Protein 3L4E (pdb70)

InterPro domains:
  IPR005320 Peptidase S51 [PF03575] (7-200)
  IPR029062 Class I glutamine amidotransferase-like [G3DSA:3.40.50.880] (1-205)
  IPR029062 Class I glutamine amidotransferase-like [SSF52317] (1-193)

Sequence (200 aa):
AKNLFLTSSFKDVVPLFTEFESNLQQGKTVTFIPTASTVEEVTFYVEAGKKALESLGLLVEEELDIATESLGEITTKLRKNDFIYVTGGNTFFLLQELKRTGADKKLLILEEIAAGKLYIGESSAGAVITSPNIAYIQTDSTKKAVNLTNYDALNLVDFSTLPHYNNTPFKEITQKIVTEYQIYPISNHEAIFIRGKEVITKRLS

Radius of gyration: 15.35 Å; Cα contacts (8 Å, |Δi|>4): 445; chains: 1; bounding box: 42×36×38 Å

Solvent-accessible surface area: 9205 Å² total

Structure (mmCIF, N/CA/C/O backbone):
data_3L4E
#
_entry.id   3L4E
#
_cell.length_a   67.821
_cell.length_b   67.821
_cell.length_c   155.169
_cell.angle_alpha   90.00
_cell.angle_beta   90.00
_cell.angle_gamma   120.00
#
_symmetry.space_group_name_H-M   'P 65 2 2'
#
loop_
_entity.id
_entity.type
_entity.pdbx_description
1 polymer 'Uncharacterized peptidase Lmo0363'
2 non-polymer 'SULFATE ION'
3 water water
#
loop_
_atom_site.group_PDB
_atom_site.id
_atom_site.type_symbol
_atom_site.label_atom_id
_atom_site.label_alt_id
_atom_site.label_comp_id
_atom_site.label_asym_id
_atom_site.label_entity_id
_atom_site.label_seq_id
_atom_site.pdbx_PDB_ins_code
_atom_site.Cartn_x
_atom_site.Cartn_y
_atom_site.Cartn_z
_atom_site.occupancy
_atom_site.B_iso_or_equiv
_atom_site.auth_seq_id
_atom_site.auth_comp_id
_atom_site.auth_asym_id
_atom_site.auth_atom_id
_atom_site.pdbx_PDB_model_num
ATOM 1 N N . ALA A 1 1 ? 18.955 42.964 78.660 1.00 45.45 0 ALA A N 1
ATOM 2 C CA . ALA A 1 1 ? 18.336 44.217 78.250 1.00 48.82 0 ALA A CA 1
ATOM 3 C C . ALA A 1 1 ? 17.102 43.916 77.420 1.00 40.84 0 ALA A C 1
ATOM 4 O O . ALA A 1 1 ? 15.979 43.950 77.919 1.00 43.44 0 ALA A O 1
ATOM 22 N N . LYS A 1 3 ? 14.745 41.306 75.057 1.00 29.99 2 LYS A N 1
ATOM 23 C CA . LYS A 1 3 ? 14.373 39.904 75.161 1.00 29.48 2 LYS A CA 1
ATOM 24 C C . LYS A 1 3 ? 13.291 39.557 74.138 1.00 28.42 2 LYS A C 1
ATOM 25 O O . LYS A 1 3 ? 12.099 39.760 74.375 1.00 34.30 2 LYS A O 1
ATOM 31 N N . ASN A 1 4 ? 13.726 39.040 72.997 1.00 21.64 3 ASN A N 1
ATOM 32 C CA . ASN A 1 4 ? 12.827 38.651 71.917 1.00 19.07 3 ASN A CA 1
ATOM 33 C C . ASN A 1 4 ? 12.908 37.144 71.735 1.00 16.06 3 ASN A C 1
ATOM 34 O O . ASN A 1 4 ? 13.906 36.634 71.228 1.00 17.95 3 ASN A O 1
ATOM 39 N N . LEU A 1 5 ? 11.867 36.433 72.166 1.00 14.54 4 LEU A N 1
ATOM 40 C CA . LEU A 1 5 ? 11.862 34.979 72.147 1.00 14.76 4 LEU A CA 1
ATOM 41 C C . LEU A 1 5 ? 10.578 34.468 71.530 1.00 13.89 4 LEU A C 1
ATOM 42 O O . LEU A 1 5 ? 9.508 35.036 71.755 1.00 14.38 4 LEU A O 1
ATOM 47 N N . PHE A 1 6 ? 10.689 33.385 70.768 1.00 10.97 5 PHE A N 1
ATOM 48 C CA . PHE A 1 6 ? 9.528 32.668 70.253 1.00 10.42 5 PHE A CA 1
ATOM 49 C C . PHE A 1 6 ? 9.685 31.231 70.718 1.00 12.29 5 PHE A C 1
ATOM 50 O O . PHE A 1 6 ? 10.624 30.558 70.300 1.00 11.18 5 PHE A O 1
ATOM 58 N N . LEU A 1 7 ? 8.800 30.776 71.608 1.00 12.66 6 LEU A N 1
ATOM 59 C CA . LEU A 1 7 ? 8.917 29.433 72.178 1.00 13.30 6 LEU A CA 1
ATOM 60 C C . LEU A 1 7 ? 7.814 28.524 71.644 1.00 12.64 6 LEU A C 1
ATOM 61 O O . LEU A 1 7 ? 6.664 28.937 71.525 1.00 15.30 6 LEU A O 1
ATOM 66 N N . THR A 1 8 ? 8.166 27.283 71.332 1.00 11.93 7 THR A N 1
ATOM 67 C CA . THR A 1 8 ? 7.241 26.373 70.674 1.00 12.97 7 THR A CA 1
ATOM 68 C C . THR A 1 8 ? 7.528 24.931 71.099 1.00 14.47 7 THR A C 1
ATOM 69 O O . THR A 1 8 ? 8.632 24.631 71.551 1.00 14.60 7 THR A O 1
ATOM 73 N N . SER A 1 9 ? 6.538 24.050 70.963 1.00 15.74 8 SER A N 1
ATOM 74 C CA . SER A 1 9 ? 6.738 22.610 71.148 1.00 17.51 8 SER A CA 1
ATOM 75 C C . SER A 1 9 ? 7.188 21.959 69.849 1.00 17.58 8 SER A C 1
ATOM 76 O O . SER A 1 9 ? 7.830 20.907 69.851 1.00 21.49 8 SER A O 1
ATOM 79 N N . SER A 1 10 ? 6.824 22.588 68.735 1.00 19.09 9 SER A N 1
ATOM 80 C CA . SER A 1 10 ? 6.962 21.979 67.421 1.00 20.03 9 SER A CA 1
ATOM 81 C C . SER A 1 10 ? 6.909 23.077 66.376 1.00 17.33 9 SER A C 1
ATOM 82 O O . SER A 1 10 ? 5.829 23.516 65.989 1.00 17.56 9 SER A O 1
ATOM 85 N N . PHE A 1 11 ? 8.074 23.550 65.942 1.00 15.06 10 PHE A N 1
ATOM 86 C CA . PHE A 1 11 ? 8.106 24.714 65.070 1.00 15.70 10 PHE A CA 1
ATOM 87 C C . PHE A 1 11 ? 7.280 24.477 63.805 1.00 15.84 10 PHE A C 1
ATOM 88 O O . PHE A 1 11 ? 6.566 25.363 63.354 1.00 14.99 10 PHE A O 1
ATOM 96 N N . LYS A 1 12 ? 7.356 23.269 63.257 1.00 18.74 11 LYS A N 1
ATOM 97 C CA . LYS A 1 12 ? 6.669 22.987 62.007 1.00 18.22 11 LYS A CA 1
ATOM 98 C C . LYS A 1 12 ? 5.149 23.081 62.149 1.00 17.43 11 LYS A C 1
ATOM 99 O O . LYS A 1 12 ? 4.446 23.212 61.152 1.00 22.00 11 LYS A O 1
ATOM 105 N N . ASP A 1 13 ? 4.651 23.034 63.381 1.00 19.05 12 ASP A N 1
ATOM 106 C CA . ASP A 1 13 ? 3.208 23.085 63.627 1.00 20.71 12 ASP A CA 1
ATOM 107 C C . ASP A 1 13 ? 2.702 24.511 63.829 1.00 19.30 12 ASP A C 1
ATOM 108 O O . ASP A 1 13 ? 1.489 24.744 63.847 1.00 21.13 12 ASP A O 1
ATOM 113 N N . VAL A 1 14 ? 3.616 25.471 63.974 1.00 16.97 13 VAL A N 1
ATOM 114 C CA . VAL A 1 14 ? 3.202 26.851 64.259 1.00 15.56 13 VAL A CA 1
ATOM 115 C C . VAL A 1 14 ? 3.886 27.894 63.374 1.00 16.31 13 VAL A C 1
ATOM 116 O O . VAL A 1 14 ? 4.053 29.053 63.775 1.00 15.24 13 VAL A O 1
ATOM 120 N N . VAL A 1 15 ? 4.253 27.495 62.160 1.00 15.22 14 VAL A N 1
ATOM 121 C CA . VAL A 1 15 ? 4.901 28.422 61.240 1.00 15.32 14 VAL A CA 1
ATOM 122 C C . VAL A 1 15 ? 4.125 29.738 61.060 1.00 15.60 14 VAL A C 1
ATOM 123 O O . VAL A 1 15 ? 4.729 30.814 61.113 1.00 14.85 14 VAL A O 1
ATOM 127 N N . PRO A 1 16 ? 2.794 29.670 60.875 1.00 15.44 15 PRO A N 1
ATOM 128 C CA . PRO A 1 16 ? 2.067 30.941 60.727 1.00 15.95 15 PRO A CA 1
ATOM 129 C C . PRO A 1 16 ? 2.135 31.836 61.968 1.00 18.47 15 PRO A C 1
ATOM 130 O O . PRO A 1 16 ? 2.076 33.049 61.826 1.00 19.69 15 PRO A O 1
ATOM 134 N N . LEU A 1 17 ? 2.246 31.260 63.161 1.00 16.38 16 LEU A N 1
ATOM 135 C CA . LEU A 1 17 ? 2.401 32.092 64.349 1.00 15.55 16 LEU A CA 1
ATOM 136 C C . LEU A 1 17 ? 3.749 32.791 64.317 1.00 16.21 16 LEU A C 1
ATOM 137 O O . LEU A 1 17 ? 3.871 33.939 64.743 1.00 15.93 16 LEU A O 1
ATOM 142 N N . PHE A 1 18 ? 4.764 32.101 63.800 1.00 14.38 17 PHE A N 1
ATOM 143 C CA . PHE A 1 18 ? 6.068 32.734 63.658 1.00 13.30 17 PHE A CA 1
ATOM 144 C C . PHE A 1 18 ? 6.048 33.911 62.677 1.00 12.82 17 PHE A C 1
ATOM 145 O O . PHE A 1 18 ? 6.629 34.966 62.958 1.00 14.99 17 PHE A O 1
ATOM 153 N N . THR A 1 19 ? 5.395 33.740 61.527 1.00 15.68 18 THR A N 1
ATOM 154 C CA . THR A 1 19 ? 5.319 34.833 60.564 1.00 18.68 18 THR A CA 1
ATOM 155 C C . THR A 1 19 ? 4.453 35.988 61.075 1.00 16.09 18 THR A C 1
ATOM 156 O O . THR A 1 19 ? 4.657 37.125 60.683 1.00 20.00 18 THR A O 1
ATOM 160 N N . GLU A 1 20 ? 3.490 35.694 61.945 1.00 18.17 19 GLU A N 1
ATOM 161 C CA . GLU A 1 20 ? 2.781 36.754 62.658 1.00 19.22 19 GLU A CA 1
ATOM 162 C C . GLU A 1 20 ? 3.731 37.476 63.616 1.00 21.27 19 GLU A C 1
ATOM 163 O O . GLU A 1 20 ? 3.701 38.690 63.734 1.00 24.75 19 GLU A O 1
ATOM 169 N N . PHE A 1 21 ? 4.582 36.715 64.293 1.00 21.17 20 PHE A N 1
ATOM 170 C CA . PHE A 1 21 ? 5.512 37.272 65.278 1.00 22.10 20 PHE A CA 1
ATOM 171 C C . PHE A 1 21 ? 6.578 38.186 64.649 1.00 22.67 20 PHE A C 1
ATOM 172 O O . PHE A 1 21 ? 6.855 39.279 65.162 1.00 23.77 20 PHE A O 1
ATOM 180 N N . GLU A 1 22 ? 7.157 37.742 63.529 1.00 21.32 21 GLU A N 1
ATOM 181 C CA . GLU A 1 22 ? 8.297 38.426 62.914 1.00 22.22 21 GLU A CA 1
ATOM 182 C C . GLU A 1 22 ? 8.136 38.661 61.398 1.00 24.11 21 GLU A C 1
ATOM 183 O O . GLU A 1 22 ? 7.903 37.717 60.656 1.00 23.81 21 GLU A O 1
ATOM 189 N N . SER A 1 23 ? 8.293 39.912 60.950 1.00 28.41 22 SER A N 1
ATOM 190 C CA . SER A 1 23 ? 8.132 40.267 59.531 1.00 30.19 22 SER A CA 1
ATOM 191 C C . SER A 1 23 ? 9.435 40.346 58.728 1.00 32.67 22 SER A C 1
ATOM 192 O O . SER A 1 23 ? 10.529 40.249 59.284 1.00 31.63 22 SER A O 1
ATOM 195 N N . ASN A 1 24 ? 9.291 40.542 57.415 1.00 32.15 23 ASN A N 1
ATOM 196 C CA . ASN A 1 24 ? 10.416 40.725 56.490 1.00 35.29 23 ASN A CA 1
ATOM 197 C C . ASN A 1 24 ? 11.543 39.719 56.670 1.00 31.63 23 ASN A C 1
ATOM 198 O O . ASN A 1 24 ? 12.710 40.078 56.836 1.00 31.37 23 ASN A O 1
ATOM 203 N N . LEU A 1 25 ? 11.176 38.449 56.602 1.00 26.82 24 LEU A N 1
ATOM 204 C CA . LEU A 1 25 ? 12.108 37.367 56.843 1.00 26.54 24 LEU A CA 1
ATOM 205 C C . LEU A 1 25 ? 13.052 37.078 55.685 1.00 26.25 24 LEU A C 1
ATOM 206 O O . LEU A 1 25 ? 14.146 36.568 55.904 1.00 26.91 24 LEU A O 1
ATOM 211 N N A GLN A 1 26 ? 12.634 37.403 54.462 0.57 24.08 25 GLN A N 1
ATOM 212 N N B GLN A 1 26 ? 12.628 37.396 54.464 0.43 25.24 25 GLN A N 1
ATOM 213 C CA A GLN A 1 26 ? 13.394 37.034 53.272 0.57 28.40 25 GLN A CA 1
ATOM 214 C CA B GLN A 1 26 ? 13.395 37.043 53.276 0.43 28.24 25 GLN A CA 1
ATOM 215 C C A GLN A 1 26 ? 14.847 37.492 53.332 0.57 27.18 25 GLN A C 1
ATOM 216 C C B GLN A 1 26 ? 14.851 37.491 53.359 0.43 27.83 25 GLN A C 1
ATOM 217 O O A GLN A 1 26 ? 15.127 38.683 53.485 0.57 26.74 25 GLN A O 1
ATOM 218 O O B GLN A 1 26 ? 15.137 38.672 53.563 0.43 28.01 25 GLN A O 1
ATOM 229 N N . GLY A 1 27 ? 15.765 36.538 53.201 1.00 26.66 26 GLY A N 1
ATOM 230 C CA . GLY A 1 27 ? 17.184 36.839 53.170 1.00 25.17 26 GLY A CA 1
ATOM 231 C C . GLY A 1 27 ? 17.861 36.935 54.525 1.00 25.83 26 GLY A C 1
ATOM 232 O O . GLY A 1 27 ? 19.085 37.060 54.592 1.00 27.25 26 GLY A O 1
ATOM 233 N N . LYS A 1 28 ? 17.084 36.891 55.605 1.00 23.59 27 LYS A N 1
ATOM 234 C CA . LYS A 1 28 ? 17.684 36.934 56.932 1.00 25.20 27 LYS A CA 1
ATOM 235 C C . LYS A 1 28 ? 18.287 35.582 57.255 1.00 24.74 27 LYS A C 1
ATOM 236 O O . L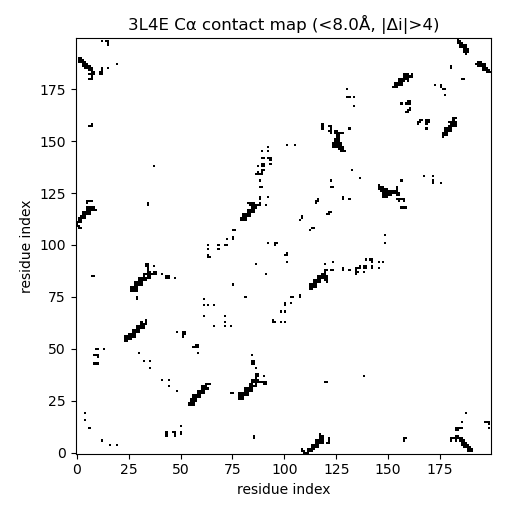YS A 1 28 ? 17.878 34.569 56.694 1.00 24.72 27 LYS A O 1
ATOM 242 N N . THR A 1 29 ? 19.263 35.572 58.158 1.00 24.90 28 THR A N 1
ATOM 243 C CA . THR A 1 29 ? 20.038 34.373 58.437 1.00 24.21 28 THR A CA 1
ATOM 244 C C . THR A 1 29 ? 19.768 33.820 59.829 1.00 19.73 28 THR A C 1
ATOM 245 O O . THR A 1 29 ? 19.491 34.569 60.764 1.00 22.40 28 THR A O 1
ATOM 249 N N . VAL A 1 30 ? 19.867 32.502 59.958 1.00 19.28 29 VAL A N 1
ATOM 250 C CA . VAL A 1 30 ? 19.556 31.824 61.213 1.00 18.23 29 VAL A CA 1
ATOM 251 C C . VAL A 1 30 ? 20.721 30.933 61.628 1.00 22.28 29 VAL A C 1
ATOM 252 O O . VAL A 1 30 ? 21.174 30.116 60.836 1.00 21.42 29 VAL A O 1
ATOM 256 N N . THR A 1 31 ? 21.205 31.099 62.859 1.00 18.30 30 THR A N 1
ATOM 257 C CA . THR A 1 31 ? 22.093 30.119 63.471 1.00 18.65 30 THR A CA 1
ATOM 258 C C . THR A 1 31 ? 21.205 28.999 63.996 1.00 20.39 30 THR A C 1
ATOM 259 O O . THR A 1 31 ? 20.435 29.202 64.938 1.00 16.73 30 THR A O 1
ATOM 263 N N . PHE A 1 32 ? 21.315 27.830 63.373 1.00 15.26 31 PHE A N 1
ATOM 264 C CA . PHE A 1 32 ? 20.420 26.695 63.606 1.00 16.08 31 PHE A CA 1
ATOM 265 C C . PHE A 1 32 ? 21.192 25.656 64.410 1.00 17.68 31 PHE A C 1
ATOM 266 O O . PHE A 1 32 ? 22.156 25.077 63.909 1.00 19.83 31 PHE A O 1
ATOM 274 N N . ILE A 1 33 ? 20.775 25.447 65.660 1.00 12.89 32 ILE A N 1
ATOM 275 C CA . ILE A 1 33 ? 21.488 24.579 66.601 1.00 12.45 32 ILE A CA 1
ATOM 276 C C . ILE A 1 33 ? 20.709 23.285 66.859 1.00 13.20 32 ILE A C 1
ATOM 277 O O . ILE A 1 33 ? 19.701 23.299 67.557 1.00 13.90 32 ILE A O 1
ATOM 282 N N . PRO A 1 34 ? 21.149 22.171 66.252 1.00 14.96 33 PRO A N 1
ATOM 283 C CA . PRO A 1 34 ? 20.442 20.891 66.379 1.00 16.03 33 PRO A CA 1
ATOM 284 C C . PRO A 1 34 ? 21.050 19.981 67.452 1.00 15.69 33 PRO A C 1
ATOM 285 O O . PRO A 1 34 ? 20.707 18.802 67.533 1.00 16.42 33 PRO A O 1
ATOM 289 N N . THR A 1 35 ? 21.938 20.533 68.269 1.00 13.81 34 THR A N 1
ATOM 290 C CA . THR A 1 35 ? 22.682 19.759 69.269 1.00 15.53 34 THR A CA 1
ATOM 291 C C . THR A 1 35 ? 21.831 18.835 70.149 1.00 15.06 34 THR A C 1
ATOM 292 O O . THR A 1 35 ? 22.216 17.697 70.416 1.00 17.08 34 THR A O 1
ATOM 296 N N . ALA A 1 36 ? 20.685 19.315 70.616 1.00 14.74 35 ALA A N 1
ATOM 297 C CA . ALA A 1 36 ? 19.847 18.504 71.500 1.00 15.02 35 ALA A CA 1
ATOM 298 C C . ALA A 1 36 ? 19.440 17.201 70.816 1.00 15.29 35 ALA A C 1
ATOM 299 O O . ALA A 1 36 ? 19.298 16.153 71.454 1.00 17.55 35 ALA A O 1
ATOM 301 N N . SER A 1 37 ? 19.254 17.275 69.501 1.00 16.72 36 SER A N 1
ATOM 302 C CA . SER A 1 37 ? 18.741 16.141 68.739 1.00 16.96 36 SER A CA 1
ATOM 303 C C . SER A 1 37 ? 19.793 15.079 68.436 1.00 16.35 36 SER A C 1
ATOM 304 O O . SER A 1 37 ? 19.453 13.969 68.013 1.00 18.19 36 SER A O 1
ATOM 307 N N . THR A 1 38 ? 21.064 15.407 68.629 1.00 16.58 37 THR A N 1
ATOM 308 C CA . THR A 1 38 ? 22.137 14.522 68.166 1.00 18.92 37 THR A CA 1
ATOM 309 C C . THR A 1 38 ? 22.294 13.247 68.993 1.00 22.53 37 THR A C 1
ATOM 310 O O . THR A 1 38 ? 22.979 12.314 68.580 1.00 27.77 37 THR A O 1
ATOM 314 N N . VAL A 1 39 ? 21.660 13.209 70.160 1.00 21.88 38 VAL A N 1
ATOM 315 C CA . VAL A 1 39 ? 21.692 12.021 71.009 1.00 23.19 38 VAL A CA 1
ATOM 316 C C . VAL A 1 39 ? 20.328 11.328 71.015 1.00 22.86 38 VAL A C 1
ATOM 317 O O . VAL A 1 39 ? 20.106 10.379 71.758 1.00 26.20 38 VAL A O 1
ATOM 321 N N . GLU A 1 40 ? 19.417 11.814 70.177 1.00 24.16 39 GLU A N 1
ATOM 322 C CA . GLU A 1 40 ? 18.072 11.266 70.102 1.00 22.03 39 GLU A CA 1
ATOM 323 C C . GLU A 1 40 ? 17.955 10.303 68.936 1.00 22.93 39 GLU A C 1
ATOM 324 O O . GLU A 1 40 ? 18.650 10.445 67.924 1.00 22.73 39 GLU A O 1
ATOM 330 N N . GLU A 1 41 ? 17.046 9.346 69.074 1.00 18.56 40 GLU A N 1
ATOM 331 C CA . GLU A 1 41 ? 16.907 8.274 68.099 1.00 21.69 40 GLU A CA 1
ATOM 332 C C . GLU A 1 41 ? 15.808 8.502 67.064 1.00 21.13 40 GLU A C 1
ATOM 333 O O . GLU A 1 41 ? 15.805 7.861 66.016 1.00 21.49 40 GLU A O 1
ATOM 339 N N . VAL A 1 42 ? 14.879 9.408 67.356 1.00 20.95 41 VAL A N 1
ATOM 340 C CA . VAL A 1 42 ? 13.830 9.765 66.405 1.00 19.11 41 VAL A CA 1
ATOM 341 C C . VAL A 1 42 ? 13.776 11.288 66.298 1.00 19.21 41 VAL A C 1
ATOM 342 O O . VAL A 1 42 ? 13.442 11.976 67.271 1.00 20.10 41 VAL A O 1
ATOM 346 N N . THR A 1 43 ? 14.105 11.819 65.120 1.00 18.41 42 THR A N 1
ATOM 347 C CA . THR A 1 43 ? 14.377 13.253 65.005 1.00 17.12 42 THR A CA 1
ATOM 348 C C . THR A 1 43 ? 13.726 13.974 63.811 1.00 20.20 42 THR A C 1
ATOM 349 O O . THR A 1 43 ? 14.300 14.922 63.257 1.00 18.69 42 THR A O 1
ATOM 353 N N . PHE A 1 44 ? 12.515 13.568 63.444 1.00 21.20 43 PHE A N 1
ATOM 354 C CA . PHE A 1 44 ? 11.828 14.196 62.309 1.00 19.50 43 PHE A CA 1
ATOM 355 C C . PHE A 1 44 ? 11.707 15.710 62.442 1.00 17.24 43 PHE A C 1
ATOM 356 O O . PHE A 1 44 ? 11.691 16.426 61.439 1.00 18.59 43 PHE A O 1
ATOM 364 N N . TYR A 1 45 ? 11.629 16.209 63.672 1.00 19.51 44 TYR A N 1
ATOM 365 C CA . TYR A 1 45 ? 11.413 17.644 63.885 1.00 19.42 44 TYR A CA 1
ATOM 366 C C . TYR A 1 45 ? 12.575 18.502 63.394 1.00 18.87 44 TYR A C 1
ATOM 367 O O . TYR A 1 45 ? 12.393 19.681 63.080 1.00 18.84 44 TYR A O 1
ATOM 376 N N . VAL A 1 46 ? 13.772 17.925 63.327 1.00 17.40 45 VAL A N 1
ATOM 377 C CA . VAL A 1 46 ? 14.934 18.698 62.901 1.00 16.72 45 VAL A CA 1
ATOM 378 C C . VAL A 1 46 ? 14.790 19.160 61.447 1.00 18.49 45 VAL A C 1
ATOM 379 O O . VAL A 1 46 ? 14.781 20.361 61.158 1.00 18.93 45 VAL A O 1
ATOM 383 N N . GLU A 1 47 ? 14.665 18.217 60.522 1.00 19.77 46 GLU A N 1
ATOM 384 C CA . GLU A 1 47 ? 14.503 18.604 59.125 1.00 20.17 46 GLU A CA 1
ATOM 385 C C . GLU A 1 47 ? 13.197 19.346 58.876 1.00 18.35 46 GLU A C 1
ATOM 386 O O . GLU A 1 47 ? 13.146 20.257 58.043 1.00 21.06 46 GLU A O 1
ATOM 392 N N . ALA A 1 48 ? 12.138 18.972 59.593 1.00 19.15 47 ALA A N 1
ATOM 393 C CA . ALA A 1 48 ? 10.857 19.646 59.401 1.00 17.39 47 ALA A CA 1
ATOM 394 C C . ALA A 1 48 ? 11.000 21.127 59.758 1.00 17.19 47 ALA A C 1
ATOM 395 O O . ALA A 1 48 ? 10.477 22.000 59.064 1.00 17.27 47 ALA A O 1
ATOM 397 N N . GLY A 1 49 ? 11.718 21.411 60.842 1.00 16.52 48 GLY A N 1
ATOM 398 C CA . GLY A 1 49 ? 11.941 22.788 61.235 1.00 16.56 48 GLY A CA 1
ATOM 399 C C . GLY A 1 49 ? 12.848 23.518 60.256 1.00 19.03 48 GLY A C 1
ATOM 400 O O . GLY A 1 49 ? 12.588 24.669 59.903 1.00 15.04 48 GLY A O 1
ATOM 401 N N . LYS A 1 50 ? 13.928 22.865 59.834 1.00 18.59 49 LYS A N 1
ATOM 402 C CA . LYS A 1 50 ? 14.854 23.489 58.890 1.00 18.20 49 LYS A CA 1
ATOM 403 C C . LYS A 1 50 ? 14.175 23.838 57.566 1.00 16.86 49 LYS A C 1
ATOM 404 O O . LYS A 1 50 ? 14.340 24.946 57.040 1.00 18.55 49 LYS A O 1
ATOM 410 N N . LYS A 1 51 ? 13.411 22.895 57.026 1.00 14.43 50 LYS A N 1
ATOM 411 C CA . LYS A 1 51 ? 12.708 23.136 55.772 1.00 16.74 50 LYS A CA 1
ATOM 412 C C . LYS A 1 51 ? 11.639 24.217 55.929 1.00 17.33 50 LYS A C 1
ATOM 413 O O . LYS A 1 51 ? 11.379 24.988 54.996 1.00 19.85 50 LYS A O 1
ATOM 419 N N . ALA A 1 52 ? 11.024 24.290 57.109 1.00 16.26 51 ALA A N 1
ATOM 420 C CA . ALA A 1 52 ? 10.023 25.326 57.363 1.00 16.78 51 ALA A CA 1
ATOM 421 C C . ALA A 1 52 ? 10.673 26.702 57.335 1.00 17.58 51 ALA A C 1
ATOM 422 O O . ALA A 1 52 ? 10.148 27.632 56.711 1.00 16.82 51 ALA A O 1
ATOM 424 N N . LEU A 1 53 ? 11.813 26.834 58.012 1.00 15.78 52 LEU A N 1
ATOM 425 C CA . LEU A 1 53 ? 12.563 28.087 57.977 1.00 17.30 52 LEU A CA 1
ATOM 426 C C . LEU A 1 53 ? 12.901 28.459 56.529 1.00 19.27 52 LEU A C 1
ATOM 427 O O . LEU A 1 53 ? 12.717 29.608 56.110 1.00 17.90 52 LEU A O 1
ATOM 432 N N . GLU A 1 54 ? 13.392 27.486 55.766 1.00 18.03 53 GLU A N 1
ATOM 433 C CA . GLU A 1 54 ? 13.801 27.744 54.388 1.00 17.90 53 GLU A CA 1
ATOM 434 C C . GLU A 1 54 ? 12.614 28.162 53.523 1.00 20.36 53 GLU A C 1
ATOM 435 O O . GLU A 1 54 ? 12.760 28.977 52.609 1.00 25.36 53 GLU A O 1
ATOM 441 N N . SER A 1 55 ? 11.437 27.628 53.831 1.00 21.02 54 SER A N 1
ATOM 442 C CA . SER A 1 55 ? 10.234 27.982 53.073 1.00 21.22 54 SER A CA 1
ATOM 443 C C . SER A 1 55 ? 9.822 29.429 53.313 1.00 25.82 54 SER A C 1
ATOM 444 O O . SER A 1 55 ? 9.000 29.969 52.571 1.00 28.03 54 SER A O 1
ATOM 447 N N . LEU A 1 56 ? 10.386 30.053 54.347 1.00 22.67 55 LEU A N 1
ATOM 448 C CA . LEU A 1 56 ? 10.075 31.442 54.672 1.00 18.54 55 LEU A CA 1
ATOM 449 C C . LEU A 1 56 ? 11.094 32.388 54.048 1.00 18.81 55 LEU A C 1
ATOM 450 O O . LEU A 1 56 ? 11.011 33.608 54.206 1.00 20.50 55 LEU A O 1
ATOM 455 N N . GLY A 1 57 ? 12.068 31.819 53.350 1.00 20.25 56 GLY A N 1
ATOM 456 C CA . GLY A 1 57 ? 13.110 32.610 52.723 1.00 22.57 56 GLY A CA 1
ATOM 457 C C . GLY A 1 57 ? 14.292 32.899 53.628 1.00 22.54 56 GLY A C 1
ATOM 458 O O . GLY A 1 57 ? 15.098 33.788 53.340 1.00 24.27 56 GLY A O 1
ATOM 459 N N . LEU A 1 58 ? 14.388 32.162 54.730 1.00 21.13 57 LEU A N 1
ATOM 460 C CA . LEU A 1 58 ? 15.513 32.307 55.650 1.00 21.36 57 LEU A CA 1
ATOM 461 C C . LEU A 1 58 ? 16.715 31.493 55.181 1.00 23.54 57 LEU A C 1
ATOM 462 O O . LEU A 1 58 ? 16.560 30.426 54.578 1.00 24.47 57 LEU A O 1
ATOM 467 N N . LEU A 1 59 ? 17.911 32.009 55.453 1.00 21.82 58 LEU A N 1
ATOM 468 C CA . LEU A 1 59 ? 19.149 31.294 55.163 1.00 21.47 58 LEU A CA 1
ATOM 469 C C . LEU A 1 59 ? 19.596 30.604 56.439 1.00 21.17 58 LEU A C 1
ATOM 470 O O . LEU A 1 59 ? 19.899 31.263 57.441 1.00 33.39 58 LEU A O 1
ATOM 475 N N . VAL A 1 60 ? 19.611 29.278 56.411 1.00 20.22 59 VAL A N 1
ATOM 476 C CA . VAL A 1 60 ? 19.882 28.491 57.606 1.00 20.46 59 VAL A CA 1
ATOM 477 C C . VAL A 1 60 ? 21.341 28.051 57.658 1.00 24.49 59 VAL A C 1
ATOM 478 O O . VAL A 1 60 ? 21.839 27.414 56.728 1.00 30.89 59 VAL A O 1
ATOM 482 N N A GLU A 1 61 ? 22.013 28.383 58.754 0.68 24.61 60 GLU A N 1
ATOM 483 N N B GLU A 1 61 ? 22.035 28.435 58.723 0.32 22.93 60 GLU A N 1
ATOM 484 C CA A GLU A 1 61 ? 23.408 28.011 58.960 0.68 25.54 60 GLU A CA 1
ATOM 485 C CA B GLU A 1 61 ? 23.401 27.982 58.941 0.32 22.76 60 GLU A CA 1
ATOM 486 C C A GLU A 1 61 ? 23.571 27.157 60.215 0.68 24.08 60 GLU A C 1
ATOM 487 C C B GLU A 1 61 ? 23.458 27.118 60.189 0.32 21.73 60 GLU A C 1
ATOM 488 O O A GLU A 1 61 ? 23.371 27.636 61.333 0.68 26.30 60 GLU A O 1
ATOM 489 O O B GLU A 1 61 ? 23.059 27.546 61.271 0.32 17.89 60 GLU A O 1
ATOM 500 N N . GLU A 1 62 ? 23.954 25.898 60.031 1.00 24.13 61 GLU A N 1
ATOM 501 C CA . GLU A 1 62 ? 24.067 24.982 61.157 1.00 24.38 61 GLU A CA 1
ATOM 502 C C . GLU A 1 62 ? 25.256 25.274 62.080 1.00 24.17 61 GLU A C 1
ATOM 503 O O . GLU A 1 62 ? 26.348 25.629 61.631 1.00 25.50 61 GLU A O 1
ATOM 509 N N . LEU A 1 63 ? 25.014 25.123 63.378 1.00 23.63 62 LEU A N 1
ATOM 510 C CA . LEU A 1 63 ? 26.044 25.251 64.403 1.00 21.65 62 LEU A CA 1
ATOM 511 C C . LEU A 1 63 ? 25.806 24.168 65.442 1.00 19.91 62 LEU A C 1
ATOM 512 O O . LEU A 1 63 ? 24.825 24.231 66.184 1.00 24.00 62 LEU A O 1
ATOM 517 N N . ASP A 1 64 ? 26.673 23.155 65.473 1.00 23.34 63 ASP A N 1
ATOM 518 C CA . ASP A 1 64 ? 26.587 22.125 66.508 1.00 21.73 63 ASP A CA 1
ATOM 519 C C . ASP A 1 64 ? 27.554 22.479 67.634 1.00 23.18 63 ASP A C 1
ATOM 520 O O . ASP A 1 64 ? 28.768 22.334 67.501 1.00 25.88 63 ASP A O 1
ATOM 525 N N . ILE A 1 65 ? 26.994 22.977 68.731 1.00 26.39 64 ILE A N 1
ATOM 526 C CA . ILE A 1 65 ? 27.756 23.342 69.920 1.00 27.24 64 ILE A CA 1
ATOM 527 C C . ILE A 1 65 ? 28.652 22.214 70.412 1.00 30.59 64 ILE A C 1
ATOM 528 O O . ILE A 1 65 ? 29.697 22.462 71.004 1.00 29.34 64 ILE A O 1
ATOM 533 N N . ALA A 1 66 ? 28.241 20.976 70.168 1.00 27.25 65 ALA A N 1
ATOM 534 C CA . ALA A 1 66 ? 28.966 19.821 70.687 1.00 29.94 65 ALA A CA 1
ATOM 535 C C . ALA A 1 66 ? 30.304 19.588 69.993 1.00 29.56 65 ALA A C 1
ATOM 536 O O . ALA A 1 66 ? 31.193 18.957 70.559 1.00 36.24 65 ALA A O 1
ATOM 538 N N . THR A 1 67 ? 30.452 20.102 68.774 1.00 30.89 66 THR A N 1
ATOM 539 C CA . THR A 1 67 ? 31.609 19.754 67.949 1.00 35.47 66 THR A CA 1
ATOM 540 C C . THR A 1 67 ? 32.442 20.927 67.428 1.00 40.93 66 THR A C 1
ATOM 541 O O . THR A 1 67 ? 33.590 20.739 67.030 1.00 41.95 66 THR A O 1
ATOM 545 N N . GLU A 1 68 ? 31.882 22.131 67.423 1.00 35.45 67 GLU A N 1
ATOM 546 C CA . GLU A 1 68 ? 32.588 23.266 66.832 1.00 35.88 67 GLU A CA 1
ATOM 547 C C . GLU A 1 68 ? 33.365 24.116 67.839 1.00 32.67 67 GLU A C 1
ATOM 548 O O . GLU A 1 68 ? 32.986 24.218 69.011 1.00 38.06 67 GLU A O 1
ATOM 554 N N . SER A 1 69 ? 34.460 24.715 67.369 1.00 31.12 68 SER A N 1
ATOM 555 C CA . SER A 1 69 ? 35.321 25.547 68.206 1.00 33.71 68 SER A CA 1
ATOM 556 C C . SER A 1 69 ? 34.544 26.728 68.769 1.00 36.19 68 SER A C 1
ATOM 557 O O . SER A 1 69 ? 33.493 27.091 68.242 1.00 39.00 68 SER A O 1
ATOM 560 N N . LEU A 1 70 ? 35.050 27.329 69.842 1.00 37.66 69 LEU A N 1
ATOM 561 C CA . LEU A 1 70 ? 34.395 28.510 70.395 1.00 39.64 69 LEU A CA 1
ATOM 562 C C . LEU A 1 70 ? 34.479 29.669 69.414 1.00 38.37 69 LEU A C 1
ATOM 563 O O . LEU A 1 70 ? 33.611 30.544 69.400 1.00 45.54 69 LEU A O 1
ATOM 568 N N . GLY A 1 71 ? 35.529 29.672 68.596 1.00 41.14 70 GLY A N 1
ATOM 569 C CA . GLY A 1 71 ? 35.687 30.685 67.573 1.00 41.88 70 GLY A CA 1
ATOM 570 C C . GLY A 1 71 ? 34.511 30.682 66.620 1.00 41.54 70 GLY A C 1
ATOM 571 O O . GLY A 1 71 ? 33.950 31.732 66.307 1.00 40.86 70 GLY A O 1
ATOM 572 N N . GLU A 1 72 ? 34.134 29.493 66.163 1.00 37.24 71 GLU A N 1
ATOM 573 C CA . GLU A 1 72 ? 33.036 29.344 65.220 1.00 37.61 71 GLU A CA 1
ATOM 574 C C . GLU A 1 72 ? 31.697 29.631 65.894 1.00 34.44 71 GLU A C 1
ATOM 575 O O . GLU A 1 72 ? 30.803 30.225 65.289 1.00 34.13 71 GLU A O 1
ATOM 581 N N . ILE A 1 73 ? 31.561 29.199 67.144 1.00 34.22 72 ILE A N 1
ATOM 582 C CA . ILE A 1 73 ? 30.342 29.435 67.903 1.00 30.02 72 ILE A CA 1
ATOM 583 C C . ILE A 1 73 ? 30.142 30.933 68.094 1.00 30.22 72 ILE A C 1
ATOM 584 O O . ILE A 1 73 ? 29.064 31.464 67.832 1.00 34.25 72 ILE A O 1
ATOM 589 N N . THR A 1 74 ? 31.196 31.612 68.534 1.00 33.40 73 THR A N 1
ATOM 590 C CA . THR A 1 74 ? 31.143 33.055 68.749 1.00 35.65 73 THR A CA 1
ATOM 591 C C . THR A 1 74 ? 30.801 33.803 67.464 1.00 36.26 73 THR A C 1
ATOM 592 O O . THR A 1 74 ? 29.931 34.674 67.452 1.00 42.02 73 THR A O 1
ATOM 596 N N . THR A 1 75 ? 31.488 33.445 66.384 1.00 42.31 74 THR A N 1
ATOM 597 C CA . THR A 1 75 ? 31.322 34.110 65.096 1.00 40.71 74 THR A CA 1
ATOM 598 C C . THR A 1 75 ? 29.910 33.972 64.536 1.00 38.60 74 THR A C 1
ATOM 599 O O . THR A 1 75 ? 29.283 34.968 64.174 1.00 37.31 74 THR A O 1
ATOM 603 N N . LYS A 1 76 ? 29.416 32.739 64.461 1.00 37.26 75 LYS A N 1
ATOM 604 C CA . LYS A 1 76 ? 28.088 32.486 63.913 1.00 35.54 75 LYS A CA 1
ATOM 605 C C . LYS A 1 76 ? 27.001 33.176 64.732 1.00 36.46 75 LYS A C 1
ATOM 606 O O . LYS A 1 76 ? 26.123 33.835 64.180 1.00 34.63 75 LYS A O 1
ATOM 612 N N . LEU A 1 77 ? 27.067 33.024 66.052 1.00 34.88 76 LEU A N 1
ATOM 613 C CA . LEU A 1 77 ? 26.096 33.662 66.928 1.00 32.48 76 LEU A CA 1
ATOM 614 C C . LEU A 1 77 ? 26.053 35.176 66.724 1.00 31.85 76 LEU A C 1
ATOM 615 O O . LEU A 1 77 ? 24.979 35.785 66.774 1.00 34.25 76 LEU A O 1
ATOM 620 N N . ARG A 1 78 ? 27.220 35.776 66.498 1.00 34.15 77 ARG A N 1
ATOM 621 C CA . ARG A 1 78 ? 27.317 37.219 66.293 1.00 35.55 77 ARG A CA 1
ATOM 622 C C . ARG A 1 78 ? 26.850 37.652 64.907 1.00 39.22 77 ARG A C 1
ATOM 623 O O . ARG A 1 78 ? 26.230 38.704 64.750 1.00 46.05 77 ARG A O 1
ATOM 631 N N . LYS A 1 79 ? 27.147 36.832 63.906 1.00 39.10 78 LYS A N 1
ATOM 632 C CA . LYS A 1 79 ? 26.890 37.196 62.518 1.00 39.85 78 LYS A CA 1
ATOM 633 C C . LYS A 1 79 ? 25.415 37.135 62.139 1.00 36.69 78 LYS A C 1
ATOM 634 O O . LYS A 1 79 ? 24.883 38.060 61.525 1.00 38.94 78 LYS A O 1
ATOM 640 N N . ASN A 1 80 ? 24.759 36.040 62.499 1.00 33.39 79 ASN A N 1
ATOM 641 C CA . ASN A 1 80 ? 23.419 35.775 61.989 1.00 30.46 79 ASN A CA 1
ATOM 642 C C . ASN A 1 80 ? 22.310 36.484 62.757 1.00 29.19 79 ASN A C 1
ATOM 643 O O . ASN A 1 80 ? 22.464 36.828 63.933 1.00 28.61 79 ASN A O 1
ATOM 648 N N . ASP A 1 81 ? 21.196 36.706 62.070 1.00 25.88 80 ASP A N 1
ATOM 649 C CA . ASP A 1 81 ? 20.107 37.515 62.590 1.00 27.14 80 ASP A CA 1
ATOM 650 C C . ASP A 1 81 ? 19.349 36.846 63.723 1.00 24.98 80 ASP A C 1
ATOM 651 O O . ASP A 1 81 ? 18.973 37.506 64.697 1.00 27.04 80 ASP A O 1
ATOM 656 N N . PHE A 1 82 ? 19.123 35.540 63.591 1.00 20.09 81 PHE A N 1
ATOM 657 C CA . PHE A 1 82 ? 18.310 34.793 64.548 1.00 16.90 81 PHE A CA 1
ATOM 658 C C . PHE A 1 82 ? 19.083 33.619 65.109 1.00 17.15 81 PHE A C 1
ATOM 659 O O . PHE A 1 82 ? 20.049 33.164 64.502 1.00 18.07 81 PHE A O 1
ATOM 667 N N . ILE A 1 83 ? 18.649 33.138 66.274 1.00 15.73 82 ILE A N 1
ATOM 668 C CA . ILE A 1 83 ? 19.171 31.909 66.860 1.00 13.60 82 ILE A CA 1
ATOM 669 C C . ILE A 1 83 ? 18.006 30.928 66.967 1.00 12.26 82 ILE A C 1
ATOM 670 O O . ILE A 1 83 ? 16.949 31.289 67.470 1.00 16.00 82 ILE A O 1
ATOM 675 N N . TYR A 1 84 ? 18.186 29.702 66.480 1.00 13.17 83 TYR A N 1
ATOM 676 C CA . TYR A 1 84 ? 17.128 28.691 66.525 1.00 12.18 83 TYR A CA 1
ATOM 677 C C . TYR A 1 84 ? 17.697 27.433 67.156 1.00 12.03 83 TYR A C 1
ATOM 678 O O . TYR A 1 84 ? 18.726 26.926 66.715 1.00 13.91 83 TYR A O 1
ATOM 687 N N . VAL A 1 85 ? 17.013 26.923 68.175 1.00 11.04 84 VAL A N 1
ATOM 688 C CA . VAL A 1 85 ? 17.460 25.725 68.876 1.00 11.14 84 VAL A CA 1
ATOM 689 C C . VAL A 1 85 ? 16.404 24.636 68.735 1.00 10.28 84 VAL A C 1
ATOM 690 O O . VAL A 1 85 ? 15.268 24.805 69.190 1.00 12.75 84 VAL A O 1
ATOM 694 N N . THR A 1 86 ? 16.780 23.524 68.097 1.00 11.40 85 THR A N 1
ATOM 695 C CA . THR A 1 86 ? 15.845 22.428 67.848 1.00 12.60 85 THR A CA 1
ATOM 696 C C . THR A 1 86 ? 15.528 21.668 69.128 1.00 12.15 85 THR A C 1
ATOM 697 O O . THR A 1 86 ? 16.255 21.765 70.120 1.00 12.08 85 THR A O 1
ATOM 701 N N . GLY A 1 87 ? 14.451 20.891 69.089 1.00 11.82 86 GLY A N 1
ATOM 702 C CA . GLY A 1 87 ? 14.154 19.959 70.158 1.00 14.27 86 GLY A CA 1
ATOM 703 C C . GLY A 1 87 ? 15.198 18.862 70.277 1.00 14.26 86 GLY A C 1
ATOM 704 O O . GLY A 1 87 ? 16.140 18.789 69.491 1.00 14.21 86 GLY A O 1
ATOM 705 N N . GLY A 1 88 ? 15.036 18.011 71.283 1.00 14.67 87 GLY A N 1
ATOM 706 C CA . GLY A 1 88 ? 15.933 16.896 71.512 1.00 14.38 87 GLY A CA 1
ATOM 707 C C . GLY A 1 88 ? 16.074 16.678 73.004 1.00 16.10 87 GLY A C 1
ATOM 708 O O . GLY A 1 88 ? 15.140 16.950 73.765 1.00 18.37 87 GLY A O 1
ATOM 709 N N . ASN A 1 89 ? 17.234 16.190 73.433 1.00 17.26 88 ASN A N 1
ATOM 710 C CA . ASN A 1 89 ? 17.468 15.972 74.853 1.00 17.80 88 ASN A CA 1
ATOM 711 C C . ASN A 1 89 ? 17.916 17.268 75.522 1.00 15.27 88 ASN A C 1
ATOM 712 O O . ASN A 1 89 ? 19.005 17.787 75.228 1.00 15.86 88 ASN A O 1
ATOM 717 N N . THR A 1 90 ? 17.077 17.792 76.417 1.00 14.16 89 THR A N 1
ATOM 718 C CA . THR A 1 90 ? 17.361 19.079 77.048 1.00 13.64 89 THR A CA 1
ATOM 719 C C . THR A 1 90 ? 18.641 19.043 77.873 1.00 17.03 89 THR A C 1
ATOM 720 O O . THR A 1 90 ? 19.377 20.024 77.918 1.00 14.95 89 THR A O 1
ATOM 724 N N . PHE A 1 91 ? 18.904 17.919 78.538 1.00 16.65 90 PHE A N 1
ATOM 725 C CA . PHE A 1 91 ? 20.089 17.828 79.388 1.00 16.58 90 PHE A CA 1
ATOM 726 C C . PHE A 1 91 ? 21.379 17.850 78.570 1.00 17.06 90 PHE A C 1
ATOM 727 O O . PHE A 1 91 ? 22.328 18.543 78.919 1.00 16.63 90 PHE A O 1
ATOM 735 N N . PHE A 1 92 ? 21.401 17.121 77.464 1.00 18.27 91 PHE A N 1
ATOM 736 C CA . PHE A 1 92 ? 22.581 17.143 76.606 1.00 15.46 91 PHE A CA 1
ATOM 737 C C . PHE A 1 92 ? 22.810 18.539 76.030 1.00 13.07 91 PHE A C 1
ATOM 738 O O . PHE A 1 92 ? 23.945 19.034 76.002 1.00 16.76 91 PHE A O 1
ATOM 746 N N . LEU A 1 93 ? 21.730 19.173 75.581 1.00 15.12 92 LEU A N 1
ATOM 747 C CA . LEU A 1 93 ? 21.794 20.548 75.093 1.00 13.88 92 LEU A CA 1
ATOM 748 C C . LEU A 1 93 ? 22.405 21.499 76.126 1.00 12.27 92 LEU A C 1
ATOM 749 O O . LEU A 1 93 ? 23.356 22.234 75.831 1.00 14.05 92 LEU A O 1
ATOM 754 N N . LEU A 1 94 ? 21.865 21.498 77.339 1.00 14.63 93 LEU A N 1
ATOM 755 C CA . LEU A 1 94 ? 22.362 22.405 78.374 1.00 16.28 93 LEU A CA 1
ATOM 756 C C . LEU A 1 94 ? 23.811 22.074 78.722 1.00 15.94 93 LEU A C 1
ATOM 757 O O . LEU A 1 94 ? 24.637 22.966 78.919 1.00 15.13 93 LEU A O 1
ATOM 762 N N . GLN A 1 95 ? 24.113 20.784 78.784 1.00 16.35 94 GLN A N 1
ATOM 763 C CA . GLN A 1 95 ? 25.470 20.336 79.054 1.00 15.56 94 GLN A CA 1
ATOM 764 C C . GLN A 1 95 ? 26.469 20.933 78.070 1.00 17.02 94 GLN A C 1
ATOM 765 O O . GLN A 1 95 ? 27.505 21.455 78.467 1.00 17.36 94 GLN A O 1
ATOM 771 N N . GLU A 1 96 ? 26.154 20.863 76.781 1.00 16.08 95 GLU A N 1
ATOM 772 C CA . GLU A 1 96 ? 27.079 21.348 75.763 1.00 15.75 95 GLU A CA 1
ATOM 773 C C . GLU A 1 96 ? 27.163 22.877 75.743 1.00 16.35 95 GLU A C 1
ATOM 774 O O . GLU A 1 96 ? 28.245 23.441 75.540 1.00 17.34 95 GLU A O 1
ATOM 780 N N . LEU A 1 97 ? 26.038 23.546 75.983 1.00 16.94 96 LEU A N 1
ATOM 781 C CA . LEU A 1 97 ? 26.050 24.999 76.105 1.00 17.87 96 LEU A CA 1
ATOM 782 C C . LEU A 1 97 ? 26.917 25.466 77.276 1.00 18.22 96 LEU A C 1
ATOM 783 O O . LEU A 1 97 ? 27.673 26.428 77.147 1.00 19.73 96 LEU A O 1
ATOM 788 N N . LYS A 1 98 ? 26.814 24.793 78.419 1.00 17.52 97 LYS A N 1
ATOM 789 C CA . LYS A 1 98 ? 27.646 25.165 79.562 1.00 22.47 97 LYS A CA 1
ATOM 790 C C . LYS A 1 98 ? 29.127 24.833 79.343 1.00 20.29 97 LYS A C 1
ATOM 791 O O . LYS A 1 98 ? 30.009 25.638 79.677 1.00 21.41 97 LYS A O 1
ATOM 797 N N . ARG A 1 99 ? 29.402 23.654 78.788 1.00 19.91 98 ARG A N 1
ATOM 798 C CA . ARG A 1 99 ? 30.778 23.213 78.568 1.00 20.22 98 ARG A CA 1
ATOM 799 C C . ARG A 1 99 ? 31.580 24.203 77.732 1.00 19.64 98 ARG A C 1
ATOM 800 O O . ARG A 1 99 ? 32.775 24.404 77.958 1.00 19.62 98 ARG A O 1
ATOM 808 N N . THR A 1 100 ? 30.917 24.807 76.753 1.00 19.55 99 THR A N 1
ATOM 809 C CA . THR A 1 100 ? 31.585 25.714 75.829 1.00 18.98 99 THR A CA 1
ATOM 810 C C . THR A 1 100 ? 31.516 27.151 76.291 1.00 23.45 99 THR A C 1
ATOM 811 O O . THR A 1 100 ? 32.196 28.010 75.748 1.00 27.57 99 THR A O 1
ATOM 815 N N . GLY A 1 101 ? 30.673 27.415 77.281 1.00 23.33 100 GLY A N 1
ATOM 816 C CA . GLY A 1 101 ? 30.423 28.779 77.708 1.00 23.59 100 GLY A CA 1
ATOM 817 C C . GLY A 1 101 ? 29.521 29.512 76.723 1.00 24.26 100 GLY A C 1
ATOM 818 O O . GLY A 1 101 ? 29.425 30.739 76.759 1.00 31.31 100 GLY A O 1
ATOM 819 N N . ALA A 1 102 ? 28.852 28.762 75.846 1.00 21.54 101 ALA A N 1
ATOM 820 C CA . ALA A 1 102 ? 27.990 29.366 74.827 1.00 29.21 101 ALA A CA 1
ATOM 821 C C . ALA A 1 102 ? 26.647 29.822 75.389 1.00 27.95 101 ALA A C 1
ATOM 822 O O . ALA A 1 102 ? 25.966 30.655 74.795 1.00 24.57 101 ALA A O 1
ATOM 824 N N . ASP A 1 103 ? 26.256 29.280 76.535 1.00 24.46 102 ASP A N 1
ATOM 825 C CA . ASP A 1 103 ? 25.063 29.779 77.197 1.00 25.43 102 ASP A CA 1
ATOM 826 C C . ASP A 1 103 ? 25.199 31.287 77.388 1.00 21.84 102 ASP A C 1
ATOM 827 O O . ASP A 1 103 ? 24.256 32.044 77.152 1.00 22.30 102 ASP A O 1
ATOM 832 N N A LYS A 1 104 ? 26.369 31.722 77.841 0.46 26.61 103 LYS A N 1
ATOM 833 N N B LYS A 1 104 ? 26.408 31.716 77.736 0.5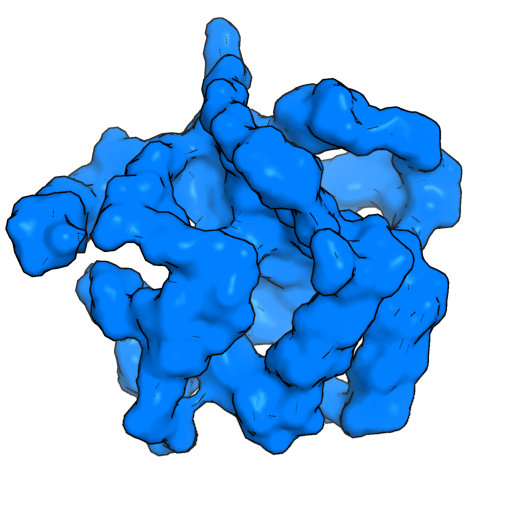4 23.47 103 LYS A N 1
ATOM 834 C CA A LYS A 1 104 ? 26.574 33.126 78.178 0.46 24.92 103 LYS A CA 1
ATOM 835 C CA B LYS A 1 104 ? 26.715 33.129 77.926 0.54 25.76 103 LYS A CA 1
ATOM 836 C C A LYS A 1 104 ? 26.539 34.015 76.939 0.46 26.80 103 LYS A C 1
ATOM 837 C C B LYS A 1 104 ? 26.595 33.931 76.631 0.54 27.05 103 LYS A C 1
ATOM 838 O O A LYS A 1 104 ? 26.089 35.161 77.002 0.46 30.32 103 LYS A O 1
ATOM 839 O O B LYS A 1 104 ? 26.059 35.041 76.625 0.54 27.37 103 LYS A O 1
ATOM 850 N N A LEU A 1 105 ? 26.990 33.484 75.807 0.46 25.24 104 LEU A N 1
ATOM 851 N N B LEU A 1 105 ? 27.097 33.364 75.538 0.54 22.28 104 LEU A N 1
ATOM 852 C CA A LEU A 1 105 ? 26.966 34.251 74.566 0.46 21.85 104 LEU A CA 1
ATOM 853 C CA B LEU A 1 105 ? 27.088 34.042 74.243 0.54 24.34 104 LEU A CA 1
ATOM 854 C C A LEU A 1 105 ? 25.552 34.357 74.004 0.46 19.91 104 LEU A C 1
ATOM 855 C C B LEU A 1 105 ? 25.672 34.205 73.700 0.54 21.69 104 LEU A C 1
ATOM 856 O O A LEU A 1 105 ? 25.136 35.426 73.546 0.46 21.48 104 LEU A O 1
ATOM 857 O O B LEU A 1 105 ? 25.365 35.170 72.995 0.54 22.94 104 LEU A O 1
ATOM 866 N N . ILE A 1 106 ? 24.809 33.254 74.028 1.00 19.74 105 ILE A N 1
ATOM 867 C CA . ILE A 1 106 ? 23.416 33.321 73.611 1.00 18.25 105 ILE A CA 1
ATOM 868 C C . ILE A 1 106 ? 22.703 34.420 74.398 1.00 20.60 105 ILE A C 1
ATOM 869 O O . ILE A 1 106 ? 21.985 35.242 73.825 1.00 19.28 105 ILE A O 1
ATOM 874 N N . LEU A 1 107 ? 22.927 34.456 75.707 1.00 20.24 106 LEU A N 1
ATOM 875 C CA . LEU A 1 107 ? 22.316 35.496 76.528 1.00 21.98 106 LEU A CA 1
ATOM 876 C C . LEU A 1 107 ? 22.736 36.892 76.080 1.00 24.14 106 LEU A C 1
ATOM 877 O O . LEU A 1 107 ? 21.911 37.803 76.033 1.00 25.14 106 LEU A O 1
ATOM 882 N N . GLU A 1 108 ? 24.017 37.063 75.759 1.00 24.38 107 GLU A N 1
ATOM 883 C CA . GLU A 1 108 ? 24.508 38.361 75.290 1.00 25.86 107 GLU A CA 1
ATOM 884 C C . GLU A 1 108 ? 23.821 38.796 73.997 1.00 25.23 107 GLU A C 1
ATOM 885 O O . GLU A 1 108 ? 23.423 39.956 73.855 1.00 27.59 107 GLU A O 1
ATOM 891 N N . GLU A 1 109 ? 23.690 37.871 73.050 1.00 22.36 108 GLU A N 1
ATOM 892 C CA . GLU A 1 109 ? 23.040 38.183 71.783 1.00 25.70 108 GLU A CA 1
ATOM 893 C C . GLU A 1 109 ? 21.580 38.569 71.988 1.00 23.94 108 GLU A C 1
ATOM 894 O O . GLU A 1 109 ? 21.096 39.533 71.399 1.00 24.99 108 GLU A O 1
ATOM 900 N N . ILE A 1 110 ? 20.873 37.799 72.809 1.00 20.71 109 ILE A N 1
ATOM 901 C CA . ILE A 1 110 ? 19.486 38.108 73.130 1.00 21.34 109 ILE A CA 1
ATOM 902 C C . ILE A 1 110 ? 19.378 39.494 73.765 1.00 23.73 109 ILE A C 1
ATOM 903 O O . ILE A 1 110 ? 18.500 40.277 73.419 1.00 23.75 109 ILE A O 1
ATOM 908 N N . ALA A 1 111 ? 20.289 39.803 74.679 1.00 27.44 110 ALA A N 1
ATOM 909 C CA . ALA A 1 111 ? 20.275 41.107 75.334 1.00 30.86 110 ALA A CA 1
ATOM 910 C C . ALA A 1 111 ? 20.502 42.241 74.333 1.00 34.02 110 ALA A C 1
ATOM 911 O O . ALA A 1 111 ? 20.037 43.362 74.540 1.00 35.56 110 ALA A O 1
ATOM 913 N N . ALA A 1 112 ? 21.211 41.939 73.248 1.00 30.87 111 ALA A N 1
ATOM 914 C CA . ALA A 1 112 ? 21.493 42.920 72.204 1.00 32.26 111 ALA A CA 1
ATOM 915 C C . ALA A 1 112 ? 20.356 43.029 71.186 1.00 34.34 111 ALA A C 1
ATOM 916 O O . ALA A 1 112 ? 20.435 43.816 70.242 1.00 38.89 111 ALA A O 1
ATOM 918 N N . GLY A 1 113 ? 19.310 42.230 71.369 1.00 30.55 112 GLY A N 1
ATOM 919 C CA . GLY A 1 113 ? 18.133 42.308 70.516 1.00 27.84 112 GLY A CA 1
ATOM 920 C C . GLY A 1 113 ? 17.912 41.141 69.564 1.00 27.59 112 GLY A C 1
ATOM 921 O O . GLY A 1 113 ? 16.936 41.126 68.817 1.00 30.81 112 GLY A O 1
ATOM 922 N N . LYS A 1 114 ? 18.804 40.157 69.583 1.00 25.77 113 LYS A N 1
ATOM 923 C CA . LYS A 1 114 ? 18.686 39.030 68.657 1.00 22.48 113 LYS A CA 1
ATOM 924 C C . LYS A 1 114 ? 17.512 38.120 69.003 1.00 20.42 113 LYS A C 1
ATOM 925 O O . LYS A 1 114 ? 17.304 37.788 70.164 1.00 22.31 113 LYS A O 1
ATOM 931 N N . LEU A 1 115 ? 16.742 37.732 67.989 1.00 20.38 114 LEU A N 1
ATOM 932 C CA . LEU A 1 115 ? 15.603 36.837 68.172 1.00 18.39 114 LEU A CA 1
ATOM 933 C C . LEU A 1 115 ? 16.048 35.404 68.441 1.00 17.35 114 LEU A C 1
ATOM 934 O O . LEU A 1 115 ? 16.828 34.833 67.674 1.00 19.70 114 LEU A O 1
ATOM 939 N N . TYR A 1 116 ? 15.529 34.832 69.525 1.00 14.71 115 TYR A N 1
ATOM 940 C CA . TYR A 1 116 ? 15.778 33.446 69.907 1.00 15.01 115 TYR A CA 1
ATOM 941 C C . TYR A 1 116 ? 14.524 32.607 69.683 1.00 12.60 115 TYR A C 1
ATOM 942 O O . TYR A 1 116 ? 13.449 32.929 70.212 1.00 14.73 115 TYR A O 1
ATOM 951 N N . ILE A 1 117 ? 14.660 31.550 68.887 1.00 11.77 116 ILE A N 1
ATOM 952 C CA . ILE A 1 117 ? 13.565 30.618 68.641 1.00 12.61 116 ILE A CA 1
ATOM 953 C C . ILE A 1 117 ? 13.911 29.313 69.340 1.00 11.95 116 ILE A C 1
ATOM 954 O O . ILE A 1 117 ? 14.937 28.690 69.042 1.00 11.81 116 ILE A O 1
ATOM 959 N N . GLY A 1 118 ? 13.084 28.919 70.301 1.00 10.63 117 GLY A N 1
ATOM 960 C CA . GLY A 1 118 ? 13.358 27.713 71.064 1.00 9.34 117 GLY A CA 1
ATOM 961 C C . GLY A 1 118 ? 12.277 26.669 70.919 1.00 9.57 117 GLY A C 1
ATOM 962 O O . GLY A 1 118 ? 11.123 26.923 71.279 1.00 12.00 117 GLY A O 1
ATOM 963 N N . GLU A 1 119 ? 12.650 25.499 70.403 1.00 11.56 118 GLU A N 1
ATOM 964 C CA . GLU A 1 119 ? 11.705 24.407 70.191 1.00 11.52 118 GLU A CA 1
ATOM 965 C C . GLU A 1 119 ? 11.894 23.296 71.208 1.00 11.86 118 GLU A C 1
ATOM 966 O O . GLU A 1 119 ? 12.976 22.709 71.293 1.00 12.40 118 GLU A O 1
ATOM 972 N N A SER A 1 120 ? 10.833 23.002 71.958 0.58 13.76 119 SER A N 1
ATOM 973 N N B SER A 1 120 ? 10.838 22.996 71.964 0.42 12.87 119 SER A N 1
ATOM 974 C CA A SER A 1 120 ? 10.863 21.962 72.987 0.58 14.68 119 SER A CA 1
ATOM 975 C CA B SER A 1 120 ? 10.864 21.933 72.973 0.42 14.11 119 SER A CA 1
ATOM 976 C C A SER A 1 120 ? 12.073 22.130 73.908 0.58 13.69 119 SER A C 1
ATOM 977 C C B SER A 1 120 ? 12.050 22.103 73.930 0.42 13.06 119 SER A C 1
ATOM 978 O O A SER A 1 120 ? 12.114 23.079 74.683 0.58 17.91 119 SER A O 1
ATOM 979 O O B SER A 1 120 ? 12.051 23.021 74.746 0.42 14.53 119 SER A O 1
ATOM 984 N N . ALA A 1 121 ? 13.052 21.231 73.833 1.00 13.54 120 ALA A N 1
ATOM 985 C CA . ALA A 1 121 ? 14.288 21.394 74.621 1.00 13.38 120 ALA A CA 1
ATOM 986 C C . ALA A 1 121 ? 14.820 22.838 74.560 1.00 13.90 120 ALA A C 1
ATOM 987 O O . ALA A 1 121 ? 15.295 23.388 75.565 1.00 14.21 120 ALA A O 1
ATOM 989 N N . GLY A 1 122 ? 14.741 23.453 73.383 1.00 11.87 121 GLY A N 1
ATOM 990 C CA . GLY A 1 122 ? 15.236 24.811 73.210 1.00 11.28 121 GLY A CA 1
ATOM 991 C C . GLY A 1 122 ? 14.382 25.843 73.928 1.00 12.22 121 GLY A C 1
ATOM 992 O O . GLY A 1 122 ? 14.861 26.930 74.267 1.00 13.22 121 GLY A O 1
ATOM 993 N N . ALA A 1 123 ? 13.114 25.510 74.159 1.00 12.49 122 ALA A N 1
ATOM 994 C CA . ALA A 1 123 ? 12.257 26.329 75.023 1.00 13.45 122 ALA A CA 1
ATOM 995 C C . ALA A 1 123 ? 12.505 26.035 76.501 1.00 14.85 122 ALA A C 1
ATOM 996 O O . ALA A 1 123 ? 12.519 26.946 77.333 1.00 15.34 122 ALA A O 1
ATOM 998 N N . VAL A 1 124 ? 12.682 24.761 76.834 1.00 13.25 123 VAL A N 1
ATOM 999 C CA . VAL A 1 124 ? 12.864 24.387 78.227 1.00 15.00 123 VAL A CA 1
ATOM 1000 C C . VAL A 1 124 ? 14.089 25.089 78.831 1.00 15.90 123 VAL A C 1
ATOM 1001 O O . VAL A 1 124 ? 14.049 25.517 79.993 1.00 16.80 123 VAL A O 1
ATOM 1005 N N . ILE A 1 125 ? 15.173 25.224 78.060 1.00 13.84 124 ILE A N 1
ATOM 1006 C CA . ILE A 1 125 ? 16.382 25.855 78.620 1.00 14.17 124 ILE A CA 1
ATOM 1007 C C . ILE A 1 125 ? 16.253 27.360 78.900 1.00 16.67 124 ILE A C 1
ATOM 1008 O O . ILE A 1 125 ? 17.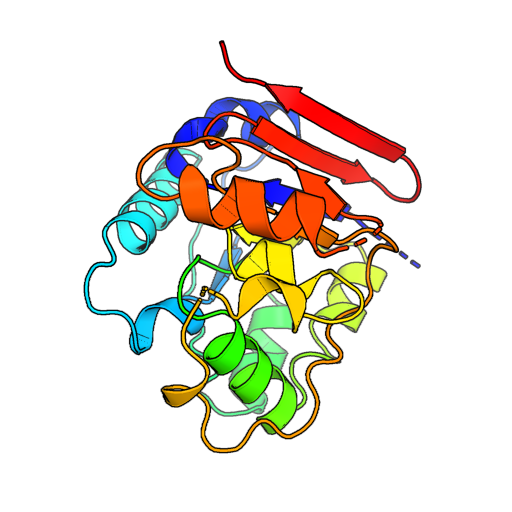157 27.954 79.498 1.00 15.73 124 ILE A O 1
ATOM 1013 N N . THR A 1 126 ? 15.147 27.981 78.489 1.00 14.71 125 THR A N 1
ATOM 1014 C CA . THR A 1 126 ? 14.914 29.384 78.851 1.00 15.72 125 THR A CA 1
ATOM 1015 C C . THR A 1 126 ? 14.469 29.534 80.310 1.00 21.38 125 THR A C 1
ATOM 1016 O O . THR A 1 126 ? 14.511 30.629 80.860 1.00 22.65 125 THR A O 1
ATOM 1020 N N . SER A 1 127 ? 14.052 28.430 80.927 1.00 19.01 126 SER A N 1
ATOM 1021 C CA . SER A 1 127 ? 13.597 28.434 82.319 1.00 21.69 126 SER A CA 1
ATOM 1022 C C . SER A 1 127 ? 14.748 28.597 83.305 1.00 21.67 126 SER A C 1
ATOM 1023 O O . SER A 1 127 ? 15.917 28.528 82.928 1.00 20.49 126 SER A O 1
ATOM 1026 N N . PRO A 1 128 ? 14.420 28.811 84.584 1.00 24.95 127 PRO A N 1
ATOM 1027 C CA . PRO A 1 128 ? 15.487 28.902 85.591 1.00 27.05 127 PRO A CA 1
ATOM 1028 C C . PRO A 1 128 ? 16.258 27.595 85.773 1.00 25.50 127 PRO A C 1
ATOM 1029 O O . PRO A 1 128 ? 17.449 27.634 86.059 1.00 25.99 127 PRO A O 1
ATOM 1033 N N . ASN A 1 129 ? 15.592 26.456 85.618 1.00 23.77 128 ASN A N 1
ATOM 1034 C CA . ASN A 1 129 ? 16.189 25.164 85.961 1.00 25.57 128 ASN A CA 1
ATOM 1035 C C . ASN A 1 129 ? 15.413 24.040 85.281 1.00 27.21 128 ASN A C 1
ATOM 1036 O O . ASN A 1 129 ? 14.181 24.022 85.322 1.00 30.37 128 ASN A O 1
ATOM 1041 N N . ILE A 1 130 ? 16.121 23.110 84.648 1.00 22.70 129 ILE A N 1
ATOM 1042 C CA . ILE A 1 130 ? 15.456 22.116 83.802 1.00 23.93 129 ILE A CA 1
ATOM 1043 C C . ILE A 1 130 ? 15.168 20.778 84.486 1.00 29.51 129 ILE A C 1
ATOM 1044 O O . ILE A 1 130 ? 14.794 19.814 83.824 1.00 27.95 129 ILE A O 1
ATOM 1049 N N . ALA A 1 131 ? 15.331 20.714 85.802 1.00 30.36 130 ALA A N 1
ATOM 1050 C CA . ALA A 1 131 ? 15.091 19.463 86.509 1.00 32.23 130 ALA A CA 1
ATOM 1051 C C . ALA A 1 131 ? 13.704 18.896 86.210 1.00 33.14 130 ALA A C 1
ATOM 1052 O O . ALA A 1 131 ? 13.537 17.683 86.093 1.00 33.33 130 ALA A O 1
ATOM 1054 N N . TYR A 1 132 ? 12.719 19.778 86.063 1.00 33.37 131 TYR A N 1
ATOM 1055 C CA . TYR A 1 132 ? 11.333 19.359 85.873 1.00 35.29 131 TYR A CA 1
ATOM 1056 C C . TYR A 1 132 ? 11.101 18.543 84.600 1.00 35.31 131 TYR A C 1
ATOM 1057 O O . TYR A 1 132 ? 10.072 17.874 84.470 1.00 36.50 131 TYR A O 1
ATOM 1066 N N . ILE A 1 133 ? 12.045 18.598 83.662 1.00 34.38 132 ILE A N 1
ATOM 1067 C CA . ILE A 1 133 ? 11.862 17.919 82.383 1.00 31.35 132 ILE A CA 1
ATOM 1068 C C . ILE A 1 133 ? 12.444 16.497 82.374 1.00 34.56 1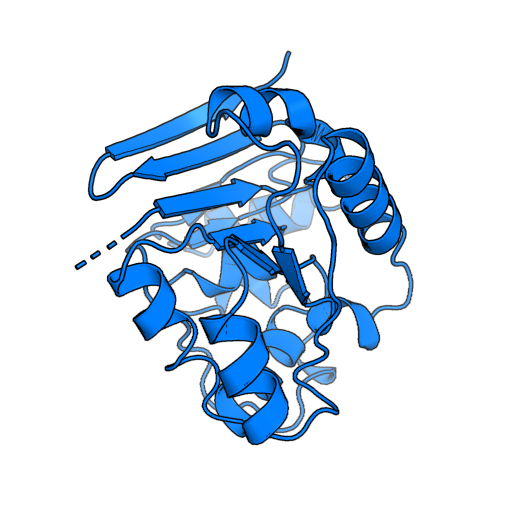32 ILE A C 1
ATOM 1069 O O . ILE A 1 133 ? 12.365 15.798 81.364 1.00 31.90 132 ILE A O 1
ATOM 1074 N N . GLN A 1 134 ? 12.997 16.058 83.505 1.00 33.23 133 GLN A N 1
ATOM 1075 C CA . GLN A 1 134 ? 13.714 14.781 83.554 1.00 35.57 133 GLN A CA 1
ATOM 1076 C C . GLN A 1 134 ? 12.879 13.521 83.291 1.00 39.17 133 GLN A C 1
ATOM 1077 O O . GLN A 1 134 ? 13.439 12.471 82.969 1.00 38.15 133 GLN A O 1
ATOM 1083 N N . THR A 1 135 ? 11.560 13.603 83.438 1.00 39.15 134 THR A N 1
ATOM 1084 C CA . THR A 1 135 ? 10.718 12.458 83.092 1.00 38.56 134 THR A CA 1
ATOM 1085 C C . THR A 1 135 ? 10.409 12.408 81.591 1.00 42.53 134 THR A C 1
ATOM 1086 O O . THR A 1 135 ? 9.900 11.403 81.091 1.00 44.80 134 THR A O 1
ATOM 1106 N N . ASP A 1 137 ? 12.930 13.804 79.200 1.00 32.47 136 ASP A N 1
ATOM 1107 C CA . ASP A 1 137 ? 14.243 13.620 78.594 1.00 31.58 136 ASP A CA 1
ATOM 1108 C C . ASP A 1 137 ? 15.181 12.940 79.581 1.00 34.73 136 ASP A C 1
ATOM 1109 O O . ASP A 1 137 ? 15.326 13.403 80.710 1.00 38.35 136 ASP A O 1
ATOM 1114 N N . SER A 1 138 ? 15.844 11.868 79.159 1.00 33.11 137 SER A N 1
ATOM 1115 C CA . SER A 1 138 ? 16.722 11.120 80.064 1.00 31.05 137 SER A CA 1
ATOM 1116 C C . SER A 1 138 ? 18.046 11.820 80.394 1.00 35.05 137 SER A C 1
ATOM 1117 O O . SER A 1 138 ? 18.754 12.286 79.502 1.00 37.21 137 SER A O 1
ATOM 1120 N N . THR A 1 139 ? 18.385 11.865 81.680 1.00 30.88 138 THR A N 1
ATOM 1121 C CA . THR A 1 139 ? 19.647 12.457 82.117 1.00 33.78 138 THR A CA 1
ATOM 1122 C C . THR A 1 139 ? 20.844 11.558 81.810 1.00 34.16 138 THR A C 1
ATOM 1123 O O . THR A 1 139 ? 21.993 11.996 81.909 1.00 35.90 138 THR A O 1
ATOM 1127 N N . LYS A 1 140 ? 20.579 10.305 81.442 1.00 31.68 139 LYS A N 1
ATOM 1128 C CA . LYS A 1 140 ? 21.645 9.369 81.082 1.00 32.51 139 LYS A CA 1
ATOM 1129 C C . LYS A 1 140 ? 22.492 9.890 79.934 1.00 30.77 139 LYS A C 1
ATOM 1130 O O . LYS A 1 140 ? 23.649 9.494 79.774 1.00 34.53 139 LYS A O 1
ATOM 1136 N N . LYS A 1 141 ? 21.913 10.775 79.128 1.00 29.95 140 LYS A N 1
ATOM 1137 C CA . LYS A 1 141 ? 22.599 11.266 77.938 1.00 26.87 140 LYS A CA 1
ATOM 1138 C C . LYS A 1 141 ? 23.484 12.476 78.217 1.00 24.05 140 LYS A C 1
ATOM 1139 O O . LYS A 1 141 ? 24.185 12.963 77.332 1.00 27.09 140 LYS A O 1
ATOM 1145 N N . ALA A 1 142 ? 23.473 12.939 79.463 1.00 20.69 141 ALA A N 1
ATOM 1146 C CA . ALA A 1 142 ? 24.295 14.076 79.865 1.00 16.70 141 ALA A CA 1
ATOM 1147 C C . ALA A 1 142 ? 25.164 13.676 81.054 1.00 17.90 141 ALA A C 1
ATOM 1148 O O . ALA A 1 142 ? 24.805 13.924 82.210 1.00 22.91 141 ALA A O 1
ATOM 1150 N N . VAL A 1 143 ? 26.306 13.050 80.780 1.00 17.45 142 VAL A N 1
ATOM 1151 C CA . VAL A 1 143 ? 27.096 12.448 81.851 1.00 18.87 142 VAL A CA 1
ATOM 1152 C C . VAL A 1 143 ? 27.993 13.439 82.583 1.00 19.21 142 VAL A C 1
ATOM 1153 O O . VAL A 1 143 ? 28.641 13.075 83.565 1.00 18.51 142 VAL A O 1
ATOM 1157 N N . ASN A 1 144 ? 28.021 14.685 82.117 1.00 21.73 143 ASN A N 1
ATOM 1158 C CA . ASN A 1 144 ? 28.879 15.717 82.705 1.00 22.55 143 ASN A CA 1
ATOM 1159 C C . ASN A 1 144 ? 28.130 16.862 83.382 1.00 24.36 143 ASN A C 1
ATOM 1160 O O . ASN A 1 144 ? 28.704 17.599 84.176 1.00 30.08 143 ASN A O 1
ATOM 1165 N N . LEU A 1 145 ? 26.851 17.016 83.066 1.00 24.10 144 LEU A N 1
ATOM 1166 C CA . LEU A 1 145 ? 26.091 18.160 83.558 1.00 22.11 144 LEU A CA 1
ATOM 1167 C C . LEU A 1 145 ? 25.753 18.000 85.040 1.00 21.20 144 LEU A C 1
ATOM 1168 O O . LEU A 1 145 ? 24.975 17.124 85.400 1.00 19.84 144 LEU A O 1
ATOM 1173 N N . THR A 1 146 ? 26.318 18.861 85.887 1.00 23.13 145 THR A N 1
ATOM 1174 C CA . THR A 1 146 ? 26.203 18.698 87.341 1.00 29.38 145 THR A CA 1
ATOM 1175 C C . THR A 1 146 ? 25.193 19.624 88.013 1.00 29.80 145 THR A C 1
ATOM 1176 O O . THR A 1 146 ? 24.903 19.483 89.199 1.00 31.83 145 THR A O 1
ATOM 1180 N N . ASN A 1 147 ? 24.671 20.574 87.255 1.00 29.39 146 ASN A N 1
ATOM 1181 C CA . ASN A 1 147 ? 23.740 21.561 87.772 1.00 29.54 146 ASN A CA 1
ATOM 1182 C C . ASN A 1 147 ? 22.712 21.836 86.680 1.00 25.15 146 ASN A C 1
ATOM 1183 O O . ASN A 1 147 ? 23.069 22.078 85.529 1.00 24.48 146 ASN A O 1
ATOM 1188 N N . TYR A 1 148 ? 21.429 21.766 87.022 1.00 23.68 147 TYR A N 1
ATOM 1189 C CA . TYR A 1 148 ? 20.398 21.900 86.007 1.00 24.11 147 TYR A CA 1
ATOM 1190 C C . TYR A 1 148 ? 19.904 23.339 85.820 1.00 23.34 147 TYR A C 1
ATOM 1191 O O . TYR A 1 148 ? 18.961 23.580 85.068 1.00 21.25 147 TYR A O 1
ATOM 1200 N N . ASP A 1 149 ? 20.550 24.295 86.484 1.00 24.81 148 ASP A N 1
ATOM 1201 C CA . ASP A 1 149 ? 20.237 25.708 86.259 1.00 22.77 148 ASP A CA 1
ATOM 1202 C C . ASP A 1 149 ? 20.468 26.066 84.798 1.00 22.94 148 ASP A C 1
ATOM 1203 O O . ASP A 1 149 ? 21.497 25.707 84.230 1.00 21.44 148 ASP A O 1
ATOM 1208 N N . ALA A 1 150 ? 19.523 26.791 84.204 1.00 19.64 149 ALA A N 1
ATOM 1209 C CA . ALA A 1 150 ? 19.560 27.059 82.768 1.00 16.99 149 ALA A CA 1
ATOM 1210 C C . ALA A 1 150 ? 19.694 28.555 82.443 1.00 18.10 149 ALA A C 1
ATOM 1211 O O . ALA A 1 150 ? 20.293 29.307 83.222 1.00 22.23 149 ALA A O 1
ATOM 1213 N N . LEU A 1 151 ? 19.157 28.985 81.298 1.00 18.42 150 LEU A N 1
ATOM 1214 C CA . LEU A 1 151 ? 19.361 30.367 80.846 1.00 19.24 150 LEU A CA 1
ATOM 1215 C C . LEU A 1 151 ? 18.658 31.384 81.737 1.00 23.23 150 LEU A C 1
ATOM 1216 O O . LEU A 1 151 ? 19.082 32.534 81.832 1.00 23.50 150 LEU A O 1
ATOM 1221 N N . ASN A 1 152 ? 17.568 30.965 82.368 1.00 23.05 151 ASN A N 1
ATOM 1222 C CA . ASN A 1 152 ? 16.881 31.829 83.318 1.00 27.84 151 ASN A CA 1
ATOM 1223 C C . ASN A 1 152 ? 16.457 33.139 82.653 1.00 26.78 151 ASN A C 1
ATOM 1224 O O . ASN A 1 152 ? 16.547 34.214 83.248 1.00 31.68 151 ASN A O 1
ATOM 1229 N N . LEU A 1 153 ? 16.012 33.040 81.403 1.00 25.62 152 LEU A N 1
ATOM 1230 C CA . LEU A 1 153 ? 15.532 34.199 80.659 1.00 26.36 152 LEU A CA 1
ATOM 1231 C C . LEU A 1 153 ? 14.145 34.613 81.107 1.00 32.07 152 LEU A C 1
ATOM 1232 O O . LEU A 1 153 ? 13.793 35.785 81.047 1.00 33.70 152 LEU A O 1
ATOM 1237 N N . VAL A 1 154 ? 13.351 33.636 81.528 1.00 27.03 153 VAL A N 1
ATOM 1238 C CA . VAL A 1 154 ? 12.006 33.900 82.007 1.00 31.62 153 VAL A CA 1
ATOM 1239 C C . VAL A 1 154 ? 11.824 33.215 83.350 1.00 34.22 153 VAL A C 1
ATOM 1240 O O . VAL A 1 154 ? 12.514 32.246 83.667 1.00 35.17 153 VAL A O 1
ATOM 1244 N N . ASP A 1 155 ? 10.899 33.724 84.145 1.00 35.59 154 ASP A N 1
ATOM 1245 C CA . ASP A 1 155 ? 10.685 33.163 85.467 1.00 37.06 154 ASP A CA 1
ATOM 1246 C C . ASP A 1 155 ? 9.903 31.861 85.373 1.00 33.77 154 ASP A C 1
ATOM 1247 O O . ASP A 1 155 ? 9.890 31.064 86.308 1.00 43.81 154 ASP A O 1
ATOM 1252 N N . PHE A 1 156 ? 9.263 31.633 84.231 1.00 32.23 155 PHE A N 1
ATOM 1253 C CA . PHE A 1 156 ? 8.426 30.447 84.073 1.00 26.17 155 PHE A CA 1
ATOM 1254 C C . PHE A 1 156 ? 9.130 29.254 83.419 1.00 30.29 155 PHE A C 1
ATOM 1255 O O . PHE A 1 156 ? 10.164 29.406 82.752 1.00 27.90 155 PHE A O 1
ATOM 1263 N N . SER A 1 157 ? 8.554 28.069 83.625 1.00 29.64 156 SER A N 1
ATOM 1264 C CA . SER A 1 157 ? 9.122 26.814 83.137 1.00 34.70 156 SER A CA 1
ATOM 1265 C C . SER A 1 157 ? 8.257 26.199 82.040 1.00 29.20 156 SER A C 1
ATOM 1266 O O . SER A 1 157 ? 7.252 25.536 82.316 1.00 31.10 156 SER A O 1
ATOM 1269 N N . THR A 1 158 ? 8.661 26.412 80.794 1.00 24.88 157 THR A N 1
ATOM 1270 C CA . THR A 1 158 ? 7.868 25.976 79.653 1.00 23.91 157 THR A CA 1
ATOM 1271 C C . THR A 1 158 ? 7.788 24.459 79.595 1.00 23.03 157 THR A C 1
ATOM 1272 O O . THR A 1 158 ? 8.803 23.769 79.697 1.00 26.23 157 THR A O 1
ATOM 1276 N N . LEU A 1 159 ? 6.573 23.948 79.439 1.00 25.22 158 LEU A N 1
ATOM 1277 C CA . LEU A 1 159 ? 6.339 22.509 79.374 1.00 25.92 158 LEU A CA 1
ATOM 1278 C C . LEU A 1 159 ? 5.748 22.159 78.013 1.00 26.95 158 LEU A C 1
ATOM 1279 O O . LEU A 1 159 ? 4.561 22.357 77.779 1.00 29.44 158 LEU A O 1
ATOM 1284 N N . PRO A 1 160 ? 6.584 21.645 77.101 1.00 27.56 159 PRO A N 1
ATOM 1285 C CA . PRO A 1 160 ? 6.114 21.444 75.725 1.00 27.04 159 PRO A CA 1
ATOM 1286 C C . PRO A 1 160 ? 5.348 20.140 75.545 1.00 30.80 159 PRO A C 1
ATOM 1287 O O . PRO A 1 160 ? 5.410 19.239 76.396 1.00 32.22 159 PRO A O 1
ATOM 1291 N N . HIS A 1 161 ? 4.628 20.060 74.429 1.00 31.60 160 HIS A N 1
ATOM 1292 C CA . HIS A 1 161 ? 3.759 18.930 74.116 1.00 34.07 160 HIS A CA 1
ATOM 1293 C C . HIS A 1 161 ? 2.676 18.726 75.182 1.00 34.15 160 HIS A C 1
ATOM 1294 O O . HIS A 1 161 ? 2.253 17.597 75.409 1.00 39.16 160 HIS A O 1
ATOM 1301 N N . TYR A 1 162 ? 2.227 19.803 75.830 1.00 33.88 161 TYR A N 1
ATOM 1302 C CA . TYR A 1 162 ? 1.297 19.669 76.964 1.00 28.40 161 TYR A CA 1
ATOM 1303 C C . TYR A 1 162 ? -0.012 18.988 76.588 1.00 33.91 161 TYR A C 1
ATOM 1304 O O . TYR A 1 162 ? -0.703 19.411 75.658 1.00 36.47 161 TYR A O 1
ATOM 1313 N N . ASN A 1 163 ? -0.348 17.943 77.337 1.00 34.28 162 ASN A N 1
ATOM 1314 C CA . ASN A 1 163 ? -1.554 17.153 77.091 1.00 36.74 162 ASN A CA 1
ATOM 1315 C C . ASN A 1 163 ? -1.630 16.680 75.640 1.00 35.16 162 ASN A C 1
ATOM 1316 O O . ASN A 1 163 ? -2.713 16.415 75.114 1.00 37.55 162 ASN A O 1
ATOM 1321 N N . ASN A 1 164 ? -0.465 16.594 75.003 1.00 38.75 163 ASN A N 1
ATOM 1322 C CA . ASN A 1 164 ? -0.333 16.050 73.654 1.00 34.78 163 ASN A CA 1
ATOM 1323 C C . ASN A 1 164 ? 0.275 14.659 73.687 1.00 39.75 163 ASN A C 1
ATOM 1324 O O . ASN A 1 164 ? 1.381 14.474 74.190 1.00 45.11 163 ASN A O 1
ATOM 1329 N N . THR A 1 1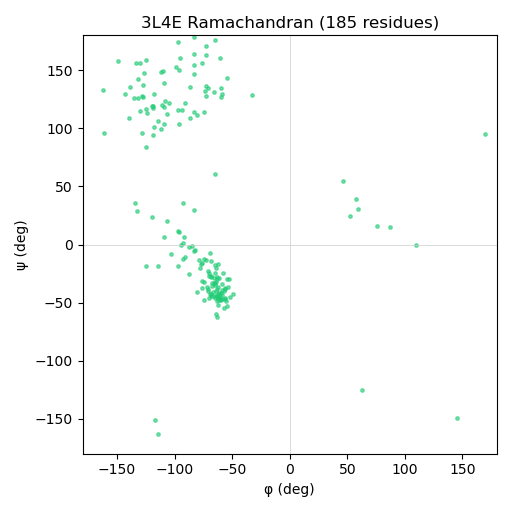65 ? -0.440 13.682 73.145 1.00 44.43 164 THR A N 1
ATOM 1330 C CA . THR A 1 165 ? 0.124 12.353 72.943 1.00 46.44 164 THR A CA 1
ATOM 1331 C C . THR A 1 165 ? 1.414 12.519 72.142 1.00 49.63 164 THR A C 1
ATOM 1332 O O . THR A 1 165 ? 1.482 13.381 71.268 1.00 44.72 164 THR A O 1
ATOM 1336 N N . PRO A 1 166 ? 2.452 11.712 72.439 1.00 46.76 165 PRO A N 1
ATOM 1337 C CA . PRO A 1 166 ? 2.570 10.669 73.465 1.00 50.48 165 PRO A CA 1
ATOM 1338 C C . PRO A 1 166 ? 3.164 11.177 74.773 1.00 46.41 165 PRO A C 1
ATOM 1339 O O . PRO A 1 166 ? 3.908 10.442 75.426 1.00 49.59 165 PRO A O 1
ATOM 1343 N N . PHE A 1 167 ? 2.847 12.409 75.151 1.00 44.20 166 PHE A N 1
ATOM 1344 C CA . PHE A 1 167 ? 3.374 12.986 76.379 1.00 43.48 166 PHE A CA 1
ATOM 1345 C C . PHE A 1 167 ? 2.250 13.359 77.333 1.00 40.90 166 PHE A C 1
ATOM 1346 O O . PHE A 1 167 ? 2.416 14.229 78.187 1.00 46.28 166 PHE A O 1
ATOM 1354 N N . LYS A 1 168 ? 1.100 12.706 77.185 1.00 46.93 167 LYS A N 1
ATOM 1355 C CA . LYS A 1 168 ? -0.049 13.040 78.014 1.00 47.37 167 LYS A CA 1
ATOM 1356 C C . LYS A 1 168 ? 0.222 12.763 79.489 1.00 44.37 167 LYS A C 1
ATOM 1357 O O . LYS A 1 168 ? 0.216 13.685 80.304 1.00 45.54 167 LYS A O 1
ATOM 1363 N N . GLU A 1 169 ? 0.476 11.508 79.837 1.00 46.94 168 GLU A N 1
ATOM 1364 C CA . GLU A 1 169 ? 0.707 11.184 81.241 1.00 52.91 168 GLU A CA 1
ATOM 1365 C C . GLU A 1 169 ? 1.952 11.879 81.785 1.00 49.60 168 GLU A C 1
ATOM 1366 O O . GLU A 1 169 ? 1.957 12.347 82.923 1.00 47.34 168 GLU A O 1
ATOM 1372 N N . ILE A 1 170 ? 2.993 11.966 80.961 1.00 48.03 169 ILE A N 1
ATOM 1373 C CA . ILE A 1 170 ? 4.227 12.642 81.359 1.00 39.4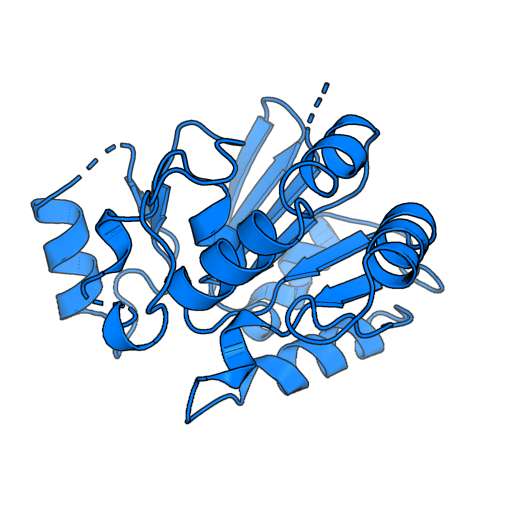6 169 ILE A CA 1
ATOM 1374 C C . ILE A 1 170 ? 3.978 14.087 81.765 1.00 40.50 169 ILE A C 1
ATOM 1375 O O . ILE A 1 170 ? 4.363 14.508 82.857 1.00 44.30 169 ILE A O 1
ATOM 1380 N N . THR A 1 171 ? 3.343 14.853 80.877 1.00 40.65 170 THR A N 1
ATOM 1381 C CA . THR A 1 171 ? 3.126 16.274 81.130 1.00 42.68 170 THR A CA 1
ATOM 1382 C C . THR A 1 171 ? 2.145 16.514 82.278 1.00 43.16 170 THR A C 1
ATOM 1383 O O . THR A 1 171 ? 2.272 17.490 83.019 1.00 41.62 170 THR A O 1
ATOM 1387 N N . GLN A 1 172 ? 1.171 15.620 82.419 1.00 45.26 171 GLN A N 1
ATOM 1388 C CA . GLN A 1 172 ? 0.218 15.690 83.520 1.00 45.74 171 GLN A CA 1
ATOM 1389 C C . GLN A 1 172 ? 0.920 15.551 84.866 1.00 42.51 171 GLN A C 1
ATOM 1390 O O . GLN A 1 172 ? 0.656 16.307 85.804 1.00 43.49 171 GLN A O 1
ATOM 1396 N N . LYS A 1 173 ? 1.816 14.574 84.956 1.00 44.87 172 LYS A N 1
ATOM 1397 C CA . LYS A 1 173 ? 2.517 14.301 86.205 1.00 44.30 172 LYS A CA 1
ATOM 1398 C C . LYS A 1 173 ? 3.517 15.395 86.554 1.00 42.33 172 LYS A C 1
ATOM 1399 O O . LYS A 1 173 ? 3.814 15.618 87.725 1.00 48.30 172 LYS A O 1
ATOM 1405 N N . ILE A 1 174 ? 4.023 16.088 85.536 1.00 40.32 173 ILE A N 1
ATOM 1406 C CA . ILE A 1 174 ? 4.928 17.206 85.760 1.00 36.58 173 ILE A CA 1
ATOM 1407 C C . ILE A 1 174 ? 4.191 18.394 86.370 1.00 37.98 173 ILE A C 1
ATOM 1408 O O . ILE A 1 174 ? 4.668 19.001 87.325 1.00 42.20 173 ILE A O 1
ATOM 1413 N N . VAL A 1 175 ? 3.024 18.721 85.823 1.00 39.31 174 VAL A N 1
ATOM 1414 C CA . VAL A 1 175 ? 2.220 19.801 86.380 1.00 41.33 174 VAL A CA 1
ATOM 1415 C C . VAL A 1 175 ? 1.924 19.555 87.855 1.00 43.38 174 VAL A C 1
ATOM 1416 O O . VAL A 1 175 ? 2.068 20.453 88.686 1.00 45.97 174 VAL A O 1
ATOM 1420 N N . THR A 1 176 ? 1.516 18.330 88.172 1.00 41.35 175 THR A N 1
ATOM 1421 C CA . THR A 1 176 ? 1.163 17.975 89.542 1.00 44.16 175 THR A CA 1
ATOM 1422 C C . THR A 1 176 ? 2.356 18.154 90.476 1.00 46.92 175 THR A C 1
ATOM 1423 O O . THR A 1 176 ? 2.236 18.745 91.550 1.00 48.75 175 THR A O 1
ATOM 1427 N N . GLU A 1 177 ? 3.509 17.643 90.056 1.00 48.90 176 GLU A N 1
ATOM 1428 C CA . GLU A 1 177 ? 4.699 17.635 90.901 1.00 46.29 176 GLU A CA 1
ATOM 1429 C C . GLU A 1 177 ? 5.358 19.009 91.040 1.00 48.47 176 GLU A C 1
ATOM 1430 O O . GLU A 1 177 ? 5.941 19.323 92.079 1.00 50.57 176 GLU A O 1
ATOM 1436 N N . TYR A 1 178 ? 5.270 19.829 89.997 1.00 43.21 177 TYR A N 1
ATOM 1437 C CA . TYR A 1 178 ? 5.935 21.124 90.017 1.00 42.87 177 TYR A CA 1
ATOM 1438 C C . TYR A 1 178 ? 4.950 22.289 89.992 1.00 45.98 177 TYR A C 1
ATOM 1439 O O . TYR A 1 178 ? 5.246 23.376 90.492 1.00 52.48 177 TYR A O 1
ATOM 1448 N N . GLN A 1 183 ? 6.714 27.709 88.551 1.00 45.53 182 GLN A N 1
ATOM 1449 C CA . GLN A 1 183 ? 5.861 28.455 87.630 1.00 37.41 182 GLN A CA 1
ATOM 1450 C C . GLN A 1 183 ? 5.797 27.805 86.245 1.00 35.44 182 GLN A C 1
ATOM 1451 O O . GLN A 1 183 ? 6.181 28.398 85.232 1.00 30.70 182 GLN A O 1
ATOM 1457 N N . ILE A 1 184 ? 5.301 26.573 86.225 1.00 33.17 183 ILE A N 1
ATOM 1458 C CA . ILE A 1 184 ? 5.130 25.804 85.000 1.00 35.70 183 ILE A CA 1
ATOM 1459 C C . ILE A 1 184 ? 4.209 26.531 84.025 1.00 36.06 183 ILE A C 1
ATOM 1460 O O . ILE A 1 184 ? 3.113 26.950 84.399 1.00 42.05 183 ILE A O 1
ATOM 1465 N N . TYR A 1 185 ? 4.664 26.669 82.781 1.00 33.59 184 TYR A N 1
ATOM 1466 C CA . TYR A 1 185 ? 3.919 27.359 81.728 1.00 28.50 184 TYR A CA 1
ATOM 1467 C C . TYR A 1 185 ? 3.651 26.358 80.609 1.00 29.87 184 TYR A C 1
ATOM 1468 O O . TYR A 1 185 ? 4.498 26.150 79.744 1.00 31.85 184 TYR A O 1
ATOM 1477 N N . PRO A 1 186 ? 2.480 25.712 80.634 1.00 30.99 185 PRO A N 1
ATOM 1478 C CA . PRO A 1 186 ? 2.170 24.659 79.654 1.00 32.29 185 PRO A CA 1
ATOM 1479 C C . PRO A 1 186 ? 1.897 25.188 78.241 1.00 38.61 185 PRO A C 1
ATOM 1480 O O . PRO A 1 186 ? 1.191 26.180 78.102 1.00 34.72 185 PRO A O 1
ATOM 1484 N N . ILE A 1 187 ? 2.452 24.538 77.216 1.00 30.33 186 ILE A N 1
ATOM 1485 C CA . ILE A 1 187 ? 2.071 24.814 75.824 1.00 28.91 186 ILE A CA 1
ATOM 1486 C C . ILE A 1 187 ? 1.951 23.524 75.017 1.00 28.01 186 ILE A C 1
ATOM 1487 O O . ILE A 1 187 ? 2.789 22.627 75.119 1.00 34.11 186 ILE A O 1
ATOM 1492 N N . SER A 1 188 ? 0.890 23.434 74.226 1.00 31.34 187 SER A N 1
ATOM 1493 C CA . SER A 1 188 ? 0.644 22.277 73.376 1.00 33.22 187 SER A CA 1
ATOM 1494 C C . SER A 1 188 ? 1.413 22.377 72.059 1.00 31.43 187 SER A C 1
ATOM 1495 O O . SER A 1 188 ? 2.111 23.362 71.809 1.00 28.22 187 SER A O 1
ATOM 1498 N N . ASN A 1 189 ? 1.282 21.358 71.215 1.00 28.31 188 ASN A N 1
ATOM 1499 C CA . ASN A 1 189 ? 1.982 21.344 69.929 1.00 26.43 188 ASN A CA 1
ATOM 1500 C C . ASN A 1 189 ? 1.607 22.493 68.992 1.00 24.27 188 ASN A C 1
ATOM 1501 O O . ASN A 1 189 ? 2.418 22.923 68.170 1.00 25.90 188 ASN A O 1
ATOM 1506 N N . HIS A 1 190 ? 0.386 22.997 69.112 1.00 24.10 189 HIS A N 1
ATOM 1507 C CA . HIS A 1 190 ? -0.038 24.084 68.230 1.00 23.90 189 HIS A CA 1
ATOM 1508 C C . HIS A 1 190 ? -0.118 25.438 68.928 1.00 24.72 189 HIS A C 1
ATOM 1509 O O . HIS A 1 190 ? -0.771 26.360 68.443 1.00 20.21 189 HIS A O 1
ATOM 1516 N N . GLU A 1 191 ? 0.574 25.553 70.059 1.00 21.64 190 GLU A N 1
ATOM 1517 C CA . GLU A 1 191 ? 0.713 26.826 70.763 1.00 22.54 190 GLU A CA 1
ATOM 1518 C C . GLU A 1 191 ? 2.144 27.344 70.665 1.00 21.26 190 GLU A C 1
ATOM 1519 O O . GLU A 1 191 ? 3.097 26.570 70.589 1.00 18.31 190 GLU A O 1
ATOM 1525 N N . ALA A 1 192 ? 2.290 28.664 70.666 1.00 17.60 191 ALA A N 1
ATOM 1526 C CA . ALA A 1 192 ? 3.601 29.285 70.762 1.00 15.48 191 ALA A CA 1
ATOM 1527 C C . ALA A 1 192 ? 3.515 30.395 71.794 1.00 15.70 191 ALA A C 1
ATOM 1528 O O . ALA A 1 192 ? 2.425 30.906 72.069 1.00 17.78 191 ALA A O 1
ATOM 1530 N N . ILE A 1 193 ? 4.653 30.746 72.384 1.00 13.79 192 ILE A N 1
ATOM 1531 C CA . ILE A 1 193 ? 4.715 31.874 73.310 1.00 15.55 192 ILE A CA 1
ATOM 1532 C C . ILE A 1 193 ? 5.526 32.986 72.651 1.00 14.98 192 ILE A C 1
ATOM 1533 O O . ILE A 1 193 ? 6.697 32.776 72.280 1.00 14.49 192 ILE A O 1
ATOM 1538 N N . PHE A 1 194 ? 4.881 34.140 72.480 1.00 16.74 193 PHE A N 1
ATOM 1539 C CA . PHE A 1 194 ? 5.500 35.337 71.928 1.00 15.75 193 PHE A CA 1
ATOM 1540 C C . PHE A 1 194 ? 6.055 36.131 73.097 1.00 15.77 193 PHE A C 1
ATOM 1541 O O . PHE A 1 194 ? 5.298 36.527 73.998 1.00 19.51 193 PHE A O 1
ATOM 1549 N N . ILE A 1 195 ? 7.355 36.386 73.084 1.00 18.35 194 ILE A N 1
ATOM 1550 C CA . ILE A 1 195 ? 7.968 37.186 74.136 1.00 21.33 194 ILE A CA 1
ATOM 1551 C C . ILE A 1 195 ? 8.723 38.380 73.562 1.00 20.62 194 ILE A C 1
ATOM 1552 O O . ILE A 1 195 ? 9.685 38.224 72.806 1.00 19.48 194 ILE A O 1
ATOM 1557 N N . ARG A 1 196 ? 8.249 39.570 73.915 1.00 21.70 195 ARG A N 1
ATOM 1558 C CA . ARG A 1 196 ? 8.888 40.827 73.554 1.00 22.93 195 ARG A CA 1
ATOM 1559 C C . ARG A 1 196 ? 9.069 41.640 74.832 1.00 22.20 195 ARG A C 1
ATOM 1560 O O . ARG A 1 196 ? 8.146 42.320 75.291 1.00 24.78 195 ARG A O 1
ATOM 1568 N N . GLY A 1 197 ? 10.252 41.542 75.421 1.00 25.14 196 GLY A N 1
ATOM 1569 C CA . GLY A 1 197 ? 10.500 42.156 76.710 1.00 30.53 196 GLY A CA 1
ATOM 1570 C C . GLY A 1 197 ? 9.614 41.550 77.780 1.00 32.44 196 GLY A C 1
ATOM 1571 O O . GLY A 1 197 ? 9.605 40.331 77.973 1.00 37.56 196 GLY A O 1
ATOM 1572 N N . LYS A 1 198 ? 8.863 42.405 78.471 1.00 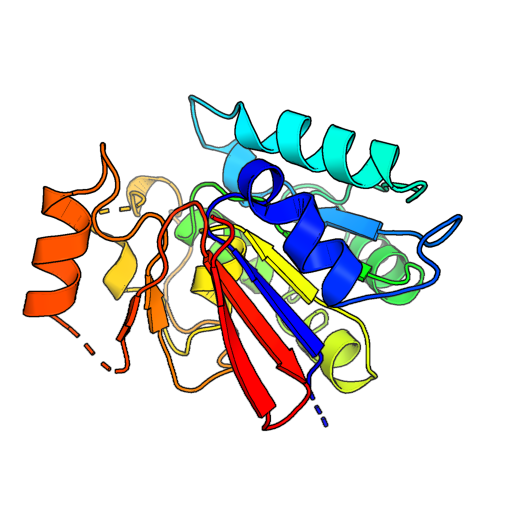33.32 197 LYS A N 1
ATOM 1573 C CA . LYS A 1 198 ? 7.941 41.954 79.504 1.00 33.33 197 LYS A CA 1
ATOM 1574 C C . LYS A 1 198 ? 6.608 41.491 78.925 1.00 27.81 197 LYS A C 1
ATOM 1575 O O . LYS A 1 198 ? 5.759 40.989 79.656 1.00 31.24 197 LYS A O 1
ATOM 1581 N N . GLU A 1 199 ? 6.423 41.662 77.617 1.00 28.90 198 GLU A N 1
ATOM 1582 C CA . GLU A 1 199 ? 5.166 41.285 76.973 1.00 24.84 198 GLU A CA 1
ATOM 1583 C C . GLU A 1 199 ? 5.215 39.808 76.586 1.00 24.96 198 GLU A C 1
ATOM 1584 O O . GLU A 1 199 ? 5.938 39.424 75.671 1.00 27.79 198 GLU A O 1
ATOM 1590 N N . VAL A 1 200 ? 4.446 38.991 77.303 1.00 22.85 199 VAL A N 1
ATOM 1591 C CA . VAL A 1 200 ? 4.399 37.541 77.100 1.00 24.01 199 VAL A CA 1
ATOM 1592 C C . VAL A 1 200 ? 2.984 37.099 76.728 1.00 22.45 199 VAL A C 1
ATOM 1593 O O . VAL A 1 200 ? 2.032 37.281 77.503 1.00 22.98 199 VAL A O 1
ATOM 1597 N N . ILE A 1 201 ? 2.845 36.520 75.541 1.00 18.98 200 ILE A N 1
ATOM 1598 C CA . ILE A 1 201 ? 1.528 36.186 75.008 1.00 18.02 200 ILE A CA 1
ATOM 1599 C C . ILE A 1 201 ? 1.519 34.785 74.411 1.00 17.27 200 ILE A C 1
ATOM 1600 O O . ILE A 1 201 ? 2.342 34.462 73.556 1.00 18.30 200 ILE A O 1
ATOM 1605 N N . THR A 1 202 ? 0.590 33.952 74.860 1.00 16.28 201 THR A N 1
ATOM 1606 C CA . THR A 1 202 ? 0.382 32.659 74.228 1.00 16.83 201 THR A CA 1
ATOM 1607 C C . THR A 1 202 ? -0.583 32.809 73.058 1.00 19.46 201 THR A C 1
ATOM 1608 O O . THR A 1 202 ? -1.610 33.493 73.165 1.00 21.36 201 THR A O 1
ATOM 1612 N N . LYS A 1 203 ? -0.239 32.171 71.942 1.00 20.00 202 LYS A N 1
ATOM 1613 C CA . LYS A 1 203 ? -1.098 32.117 70.766 1.00 20.02 202 LYS A CA 1
ATOM 1614 C C . LYS A 1 203 ? -1.290 30.669 70.348 1.00 19.16 202 LYS A C 1
ATOM 1615 O O . LYS A 1 203 ? -0.382 29.848 70.498 1.00 21.90 202 LYS A O 1
ATOM 1621 N N . ARG A 1 204 ? -2.456 30.355 69.801 1.00 21.97 203 ARG A N 1
ATOM 1622 C CA . ARG A 1 204 ? -2.748 28.999 69.362 1.00 23.73 203 ARG A CA 1
ATOM 1623 C C . ARG A 1 204 ? -3.221 29.025 67.925 1.00 24.78 203 ARG A C 1
ATOM 1624 O O . ARG A 1 204 ? -4.016 29.883 67.546 1.00 27.58 203 ARG A O 1
ATOM 1632 N N . LEU A 1 205 ? -2.720 28.079 67.139 1.00 22.60 204 LEU A N 1
ATOM 1633 C CA . LEU A 1 205 ? -3.099 27.943 65.745 1.00 29.08 204 LEU A CA 1
ATOM 1634 C C . LEU A 1 205 ? -4.241 26.945 65.660 1.00 35.04 204 LEU A C 1
ATOM 1635 O O . LEU A 1 205 ? -4.078 25.774 66.010 1.00 33.71 204 LEU A O 1
ATOM 1640 N N . SER A 1 206 ? -5.405 27.416 65.220 1.00 33.05 205 SER A N 1
ATOM 1641 C CA . SER A 1 206 ? -6.574 26.553 65.093 1.00 38.42 205 SER A CA 1
ATOM 1642 C C . SER A 1 206 ? -7.633 27.179 64.196 1.00 39.70 205 SER A C 1
ATOM 1643 O O . SER A 1 206 ? -8.624 26.534 63.856 1.00 37.51 205 SER A O 1
#

Foldseek 3Di:
DAWEKEAQACLLALVVVCVQDDDQAPFEEAEEAQQAPVPDDAPRRVSNVVSSVVVNYHYDYDHLQDDALVVLLVVLVPGQAYEYEDHQLLRVQLSCVVRVVLVSNLVSRVVPGYYYAHHSRNQLCEQFNPLVCLSPCVNRPPDDGRGHSNNDPEGEDEQDCHPPCNVVNVVSVVVYSYDYDRNQWMWTDDPPDIDIDGDD

Secondary structure (DSSP, 8-state):
--EEEEES-GGG-HHHHHHHS---TT-EEEEE-GGGGG-S--HHHHHHHHHHHHTT-EEEE--TTTS-HHHHHHHHHHSSEEEE--S-HHHHHHHHHHHTHHHHHHHHHHTT-EEEEETHHHHTTSSB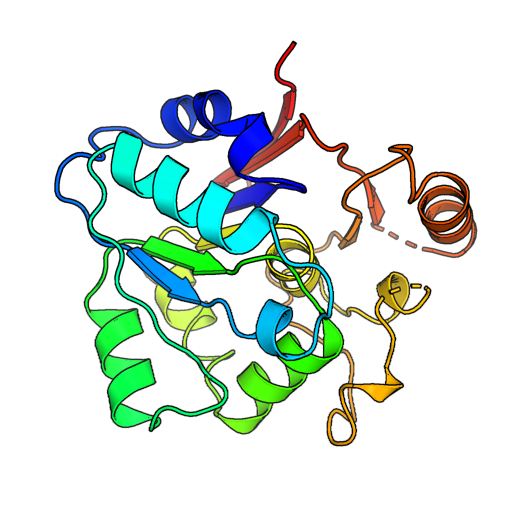-GGG----GGG-SS----B----SSSEEETTTT-TTSHHHHHHHHHH--EEE--TTEEEEEETTEEEEEE--

B-factor: mean 28.65, std 11.05, range [9.34, 67.56]

Nearest PDB structures (foldseek):
  3l4e-assembly1_A  TM=1.005E+00  e=4.535E-43  Listeria monocytogenes EGD-e
  6a4t-assembly1_B  TM=8.852E-01  e=3.139E-18  Deinococcus radiodurans R1 = ATCC 13939 = DSM 20539
  6iru-assembly2_B  TM=8.867E-01  e=4.871E-18  Deinococcus radiodurans R1 = ATCC 13939 = DSM 20539
  6iru-assembly1_A  TM=8.894E-01  e=8.049E-18  Deinococcus radiodurans R1 = ATCC 13939 = DSM 20539
  6a4s-assembly1_B  TM=7.195E-01  e=3.194E-11  Salmonella enterica subsp. enterica serovar Typhimurium str. LT2

Organism: Listeria monocytogenes serovar 1/2a (strain ATCC BAA-679 / EGD-e) (NCBI:txid169963)

CATH classification: 3.40.50.880